Protein AF-A0A936BVZ1-F1 (afdb_monomer)

Nearest PDB structures (foldseek):
  5x6i-assembly1_A  TM=3.833E-01  e=2.941E-01  Bacillus subtilis
  5g3y-assembly1_A  TM=5.184E-01  e=1.003E+00  synthetic construct
  2ori-assembly1_B  TM=3.874E-01  e=3.839E-01  Bacillus subtilis
  4qbh-assembly2_B  TM=3.927E-01  e=4.506E-01  Geobacillus stearothermophilus
  3tlx-assembly1_A  TM=5.127E-01  e=1.310E+00  Plasmodium falciparum

Secondary structure (DSSP, 8-state):
-EE-TTSSHHHHHHHHHHHHT-EEEEHHHHHHS-GGGTTT-EEEEE-TGGG--STTHHHHHHHHHHHHHHH--SEEEE-EETTT--THHHHHHHHHHHHHTT----PBP-PPPHHHHHHHHHHTT-S-HHHHHHHHHHTT-GGGSSSHHHHHHHHHHHHTT---SSHHHHHHHHHHHHTS---HHHHTTTGGGS-HHHHHHHHHHHHHHHHHTT-S--BSSSS---TTS-BTTTSPPPP-

Foldseek 3Di:
DEEAPLQCLLVVLVVVCVVQVADEEELVRLLPDDLVVHAQGAYRYEELPLVCLDPPNLVSLLSVLVSCVVRVYPHYDYYYYNVSPPPVVSCVSNVVVQVVPPHDDDDYRWFDDPVRLLVLLVVLPNPPSVVVCVLCVVLVNNVQSRRSVSSSLQSVLVVVVDHDSDPVRSVVSSLQVVLDDPDPVVCVPPSVPDHSVRVVLVVVQLVVLCVPQSACHADCDCQDPDSNHGHPVVSDRPDD

Mean predicted aligned error: 8.81 Å

pLDDT: mean 84.7, std 12.15, range [38.88, 98.06]

Structure (mmCIF, N/CA/C/O backbone):
data_AF-A0A936BVZ1-F1
#
_entry.id   AF-A0A936BVZ1-F1
#
loop_
_atom_site.group_PDB
_atom_site.id
_atom_site.type_symbol
_atom_site.label_atom_id
_atom_site.label_alt_id
_atom_site.label_comp_id
_atom_site.label_asym_id
_atom_site.label_entity_id
_atom_site.label_seq_id
_atom_site.pdbx_PDB_ins_code
_atom_site.Cartn_x
_atom_site.Cartn_y
_atom_site.Cartn_z
_atom_site.occupancy
_atom_site.B_iso_or_equiv
_atom_site.auth_seq_id
_atom_site.auth_comp_id
_atom_site.auth_asym_id
_atom_site.auth_atom_id
_atom_site.pdbx_PDB_model_num
ATOM 1 N N . MET A 1 1 ? 10.279 -4.903 -4.585 1.00 92.38 1 MET A N 1
ATOM 2 C CA . MET A 1 1 ? 9.798 -4.729 -3.201 1.00 92.38 1 MET A CA 1
ATOM 3 C C . MET A 1 1 ? 8.586 -5.615 -3.022 1.00 92.38 1 MET A C 1
ATOM 5 O O . MET A 1 1 ? 7.653 -5.527 -3.805 1.00 92.38 1 MET A O 1
ATOM 9 N N . ILE A 1 2 ? 8.636 -6.508 -2.051 1.00 92.81 2 ILE A N 1
ATOM 10 C CA . ILE A 1 2 ? 7.668 -7.578 -1.844 1.00 92.81 2 ILE A CA 1
ATOM 11 C C . ILE A 1 2 ? 7.085 -7.401 -0.448 1.00 92.81 2 ILE A C 1
ATOM 13 O O . ILE A 1 2 ? 7.816 -7.067 0.477 1.00 92.81 2 ILE A O 1
ATOM 17 N N . GLY A 1 3 ? 5.784 -7.604 -0.280 1.00 91.56 3 GLY A N 1
ATOM 18 C CA . GLY A 1 3 ? 5.149 -7.468 1.028 1.00 91.56 3 GLY A CA 1
ATOM 19 C C . GLY A 1 3 ? 3.664 -7.786 0.991 1.00 91.56 3 GLY A C 1
ATOM 20 O O . GLY A 1 3 ? 3.046 -7.787 -0.080 1.00 91.56 3 GLY A O 1
ATOM 21 N N . ASN A 1 4 ? 3.087 -8.033 2.161 1.00 89.19 4 ASN A N 1
ATOM 22 C CA . ASN A 1 4 ? 1.663 -8.326 2.313 1.00 89.19 4 ASN A CA 1
ATOM 23 C C . ASN A 1 4 ? 0.777 -7.148 1.859 1.00 89.19 4 ASN A C 1
ATOM 25 O O . ASN A 1 4 ? 1.252 -6.011 1.744 1.00 89.19 4 ASN A O 1
ATOM 29 N N . PRO A 1 5 ? -0.509 -7.378 1.548 1.00 87.38 5 PRO A N 1
ATOM 30 C CA . PRO A 1 5 ? -1.473 -6.289 1.395 1.00 87.38 5 PRO A CA 1
ATOM 31 C C . PRO A 1 5 ? -1.418 -5.335 2.601 1.00 87.38 5 PRO A C 1
ATOM 33 O O . PRO A 1 5 ? -1.186 -5.774 3.726 1.00 87.38 5 PRO A O 1
ATOM 36 N N . GLY A 1 6 ? -1.528 -4.028 2.363 1.00 89.38 6 GLY A N 1
ATOM 37 C CA . GLY A 1 6 ? -1.451 -3.019 3.429 1.00 89.38 6 GLY A CA 1
ATOM 38 C C . GLY A 1 6 ? -0.057 -2.735 4.002 1.00 89.38 6 GLY A C 1
ATOM 39 O O . GLY A 1 6 ? 0.099 -1.787 4.762 1.00 89.38 6 GLY A O 1
ATOM 40 N N . SER A 1 7 ? 0.992 -3.459 3.587 1.00 93.81 7 SER A N 1
ATOM 41 C CA . SER A 1 7 ? 2.351 -3.322 4.147 1.00 93.81 7 SER A CA 1
ATOM 42 C C . SER A 1 7 ? 3.088 -2.010 3.807 1.00 93.81 7 SER A C 1
ATOM 44 O O . SER A 1 7 ? 4.291 -1.923 4.021 1.00 93.81 7 SER A O 1
ATOM 46 N N . GLY A 1 8 ? 2.440 -1.028 3.172 1.00 93.94 8 GLY A N 1
ATOM 47 C CA . GLY A 1 8 ? 3.067 0.258 2.823 1.00 93.94 8 GLY A CA 1
ATOM 48 C C . GLY A 1 8 ? 3.944 0.282 1.558 1.00 93.94 8 GLY A C 1
ATOM 49 O O . GLY A 1 8 ? 4.667 1.252 1.349 1.00 93.94 8 GLY A O 1
ATOM 50 N N . LYS A 1 9 ? 3.882 -0.733 0.678 1.00 95.06 9 LYS A N 1
ATOM 51 C CA . LYS A 1 9 ? 4.658 -0.770 -0.590 1.00 95.06 9 LYS A CA 1
ATOM 52 C C . LYS A 1 9 ? 4.474 0.491 -1.439 1.00 95.06 9 LYS A C 1
ATOM 54 O O . LYS A 1 9 ? 5.462 1.116 -1.818 1.00 95.06 9 LYS A O 1
ATOM 59 N N . SER A 1 10 ? 3.222 0.855 -1.718 1.00 94.38 10 SER A N 1
ATOM 60 C CA . SER A 1 10 ? 2.876 2.012 -2.548 1.00 94.38 10 SER A CA 1
ATOM 61 C C . SER A 1 10 ? 3.384 3.311 -1.921 1.00 94.38 10 SER A C 1
ATOM 63 O O . SER A 1 10 ? 4.054 4.082 -2.598 1.00 94.38 10 SER A O 1
ATOM 65 N N . TYR A 1 11 ? 3.187 3.482 -0.606 1.00 94.62 11 TYR A N 1
ATOM 66 C CA . TYR A 1 11 ? 3.687 4.630 0.159 1.00 94.62 11 TYR A CA 1
ATOM 67 C C . TYR A 1 11 ? 5.216 4.772 0.063 1.00 94.62 11 TYR A C 1
ATOM 69 O O . TYR A 1 11 ? 5.734 5.846 -0.239 1.00 94.62 11 TYR A O 1
ATOM 77 N N . LEU A 1 12 ? 5.960 3.675 0.245 1.00 95.94 12 LEU A N 1
ATOM 78 C CA . LEU A 1 12 ? 7.423 3.687 0.147 1.00 95.94 12 LEU A CA 1
ATOM 79 C C . LEU A 1 12 ? 7.919 3.958 -1.277 1.00 95.94 12 LEU A C 1
ATOM 81 O O . LEU A 1 12 ? 8.926 4.651 -1.456 1.00 95.94 12 LEU A O 1
ATOM 85 N N . LEU A 1 13 ? 7.244 3.420 -2.296 1.00 96.69 13 LEU A N 1
ATOM 86 C CA . LEU A 1 13 ? 7.578 3.691 -3.694 1.00 96.69 13 LEU A CA 1
ATOM 87 C C . LEU A 1 13 ? 7.312 5.150 -4.071 1.00 96.69 13 LEU A C 1
ATOM 89 O O . LEU A 1 13 ? 8.166 5.766 -4.704 1.00 96.69 13 LEU A O 1
ATOM 93 N N . GLU A 1 14 ? 6.174 5.705 -3.667 1.00 96.56 14 GLU A N 1
ATOM 94 C CA . GLU A 1 14 ? 5.809 7.099 -3.922 1.00 96.56 14 GLU A CA 1
ATOM 95 C C . GLU A 1 14 ? 6.753 8.075 -3.206 1.00 96.56 14 GLU A C 1
ATOM 97 O O . GLU A 1 14 ? 7.283 9.002 -3.830 1.00 96.56 14 GLU A O 1
ATOM 102 N N . GLY A 1 15 ? 7.057 7.825 -1.929 1.00 96.19 15 GLY A N 1
ATOM 103 C CA . GLY A 1 15 ? 8.043 8.604 -1.178 1.00 96.19 15 GLY A CA 1
ATOM 104 C C . GLY A 1 15 ? 9.434 8.539 -1.815 1.00 96.19 15 GLY A C 1
ATOM 105 O O . GLY A 1 15 ? 10.091 9.566 -1.994 1.00 96.19 15 GLY A O 1
ATOM 106 N N . SER A 1 16 ? 9.856 7.350 -2.261 1.00 95.44 16 SER A N 1
ATOM 107 C CA . SER A 1 16 ? 11.132 7.176 -2.968 1.00 95.44 16 SER A CA 1
ATOM 108 C C . SER A 1 16 ? 11.163 7.906 -4.31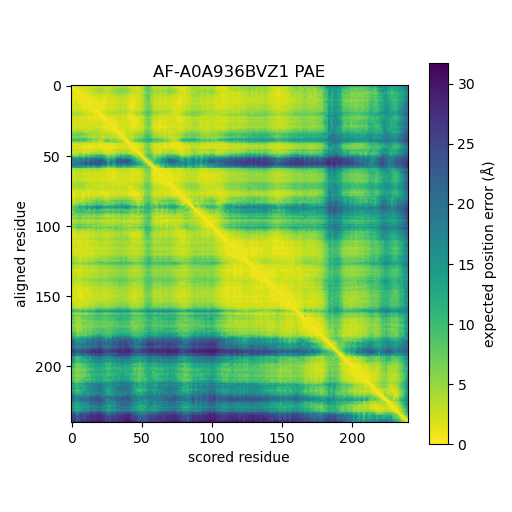3 1.00 95.44 16 SER A C 1
ATOM 110 O O . SER A 1 16 ? 12.188 8.488 -4.675 1.00 95.44 16 SER A O 1
ATOM 112 N N . ALA A 1 17 ? 10.058 7.889 -5.063 1.00 95.81 17 ALA A N 1
ATOM 113 C CA . ALA A 1 17 ? 9.936 8.626 -6.315 1.00 95.81 17 ALA A CA 1
ATOM 114 C C . ALA A 1 17 ? 10.062 10.129 -6.071 1.00 95.81 17 ALA A C 1
ATOM 116 O O . ALA A 1 17 ? 10.845 10.793 -6.743 1.00 95.81 17 ALA A O 1
ATOM 117 N N . THR A 1 18 ? 9.369 10.642 -5.056 1.00 95.50 18 THR A N 1
ATOM 118 C CA . THR A 1 18 ? 9.422 12.056 -4.675 1.00 95.50 18 THR A CA 1
ATOM 119 C C . THR A 1 18 ? 10.841 12.474 -4.288 1.00 95.50 18 THR A C 1
ATOM 121 O O . THR A 1 18 ? 11.362 13.451 -4.821 1.00 95.50 18 THR A O 1
ATOM 124 N N . GLN A 1 19 ? 11.511 11.696 -3.432 1.00 94.50 19 GLN A N 1
ATOM 125 C CA . GLN A 1 19 ? 12.865 12.002 -2.958 1.00 94.50 19 GLN A CA 1
ATOM 126 C C . GLN A 1 19 ? 13.924 11.956 -4.072 1.00 94.50 19 GLN A C 1
ATOM 128 O O . GLN A 1 19 ? 14.895 12.706 -4.033 1.00 94.50 19 GLN A O 1
ATOM 133 N N . SER A 1 20 ? 13.748 11.080 -5.063 1.00 92.44 20 SER A N 1
ATOM 134 C CA . SER A 1 20 ? 14.686 10.915 -6.183 1.00 92.44 20 SER A CA 1
ATOM 135 C C . SER A 1 20 ? 14.350 11.763 -7.415 1.00 92.44 20 SER A C 1
ATOM 137 O O . SER A 1 20 ? 15.085 11.712 -8.400 1.00 92.44 20 SER A O 1
ATOM 139 N N . GLY A 1 21 ? 13.240 12.513 -7.401 1.00 92.50 21 GLY A N 1
ATOM 140 C CA . GLY A 1 21 ? 12.713 13.185 -8.597 1.00 92.50 21 GLY A CA 1
ATOM 141 C C . GLY A 1 21 ? 12.252 12.211 -9.695 1.00 92.50 21 GLY A C 1
ATOM 142 O O . GLY A 1 21 ? 12.222 12.561 -10.875 1.00 92.50 21 GLY A O 1
ATOM 143 N N . GLY A 1 22 ? 11.940 10.969 -9.319 1.00 94.38 22 GLY A N 1
ATOM 144 C CA . GLY A 1 22 ? 11.473 9.911 -10.205 1.00 94.38 22 GLY A CA 1
ATOM 145 C C . GLY A 1 22 ? 9.973 9.956 -10.503 1.00 94.38 22 GLY A C 1
ATOM 146 O O . GLY A 1 22 ? 9.248 10.888 -10.159 1.00 94.38 22 GLY A O 1
ATOM 147 N N . ARG A 1 23 ? 9.485 8.909 -11.171 1.00 96.12 23 ARG A N 1
ATOM 148 C CA . ARG A 1 23 ? 8.080 8.733 -11.554 1.00 96.12 23 ARG A CA 1
ATOM 149 C C . ARG A 1 23 ? 7.472 7.538 -10.833 1.00 96.12 23 ARG A C 1
ATOM 151 O O . ARG A 1 23 ? 7.899 6.405 -11.050 1.00 96.12 23 ARG A O 1
ATOM 158 N N . PHE A 1 24 ? 6.433 7.799 -10.045 1.00 96.62 24 PHE A N 1
ATOM 159 C CA . PHE A 1 24 ? 5.562 6.774 -9.479 1.00 96.62 24 PHE A CA 1
ATOM 160 C C . PHE A 1 24 ? 4.416 6.443 -10.447 1.00 96.62 24 PHE A C 1
ATOM 162 O O . PHE A 1 24 ? 3.720 7.343 -10.930 1.00 96.62 24 PHE A O 1
ATOM 169 N N . LEU A 1 25 ? 4.248 5.164 -10.787 1.00 95.31 25 LEU A N 1
ATOM 170 C CA . LEU A 1 25 ? 3.284 4.682 -11.779 1.00 95.31 25 LEU A CA 1
ATOM 171 C C . LEU A 1 25 ? 2.724 3.323 -11.354 1.00 95.31 25 LEU A C 1
ATOM 173 O O . LEU A 1 25 ? 3.484 2.467 -10.929 1.00 95.31 25 LEU A O 1
ATOM 177 N N . SER A 1 26 ? 1.438 3.057 -11.580 1.00 93.31 26 SER A N 1
ATOM 178 C CA . SER A 1 26 ? 0.956 1.668 -11.586 1.00 93.31 26 SER A CA 1
ATOM 179 C C . SER A 1 26 ? 1.483 0.920 -12.815 1.00 93.31 26 SER A C 1
ATOM 181 O O . SER A 1 26 ? 1.782 1.549 -13.839 1.00 93.31 26 SER A O 1
ATOM 183 N N . VAL A 1 27 ? 1.531 -0.416 -12.778 1.00 91.56 27 VAL A N 1
ATOM 184 C CA . VAL A 1 27 ? 1.895 -1.237 -13.953 1.00 91.56 27 VAL A CA 1
ATOM 185 C C . VAL A 1 27 ? 1.049 -0.882 -15.176 1.00 91.56 27 VAL A C 1
ATOM 187 O O . VAL A 1 27 ? 1.586 -0.665 -16.263 1.00 91.56 27 VAL A O 1
ATOM 190 N N . ARG A 1 28 ? -0.271 -0.734 -15.007 1.00 88.00 28 ARG A N 1
ATOM 191 C CA . ARG A 1 28 ? -1.180 -0.347 -16.098 1.00 88.00 28 ARG A CA 1
ATOM 192 C C . ARG A 1 28 ? -0.784 0.994 -16.719 1.00 88.00 28 ARG A C 1
ATOM 194 O O . ARG A 1 28 ? -0.704 1.112 -17.941 1.00 88.00 28 ARG A O 1
ATOM 201 N N . LYS A 1 29 ? -0.514 2.008 -15.890 1.00 90.19 29 LYS A N 1
ATOM 202 C CA . LYS A 1 29 ? -0.111 3.340 -16.365 1.00 90.19 29 LYS A CA 1
ATOM 203 C C . LYS A 1 29 ? 1.258 3.294 -17.039 1.00 90.19 29 LYS A C 1
ATOM 205 O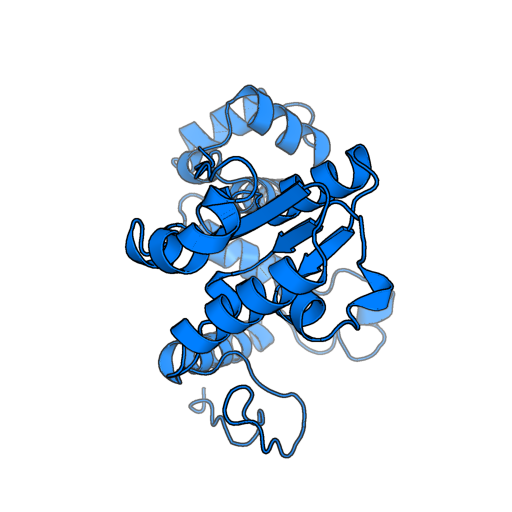 O . LYS A 1 29 ? 1.428 3.890 -18.101 1.00 90.19 29 LYS A O 1
ATOM 210 N N . PHE A 1 30 ? 2.204 2.549 -16.467 1.00 94.50 30 PHE A N 1
ATOM 211 C CA . PHE A 1 30 ? 3.516 2.325 -17.062 1.00 94.50 30 PHE A CA 1
ATOM 212 C C . PHE A 1 30 ? 3.398 1.725 -18.462 1.00 94.50 30 PHE A C 1
ATOM 214 O O . PHE A 1 30 ? 4.019 2.247 -19.380 1.00 94.50 30 PHE A O 1
ATOM 221 N N . LEU A 1 31 ? 2.567 0.699 -18.663 1.00 91.38 31 LEU A N 1
ATOM 222 C CA . LEU A 1 31 ? 2.376 0.062 -19.969 1.00 91.38 31 LEU A CA 1
ATOM 223 C C . LEU A 1 31 ? 1.688 0.976 -20.993 1.00 91.38 31 LEU A C 1
ATOM 225 O O . LEU A 1 31 ? 2.087 0.969 -22.157 1.00 91.38 31 LEU A O 1
ATOM 229 N N . ASN A 1 32 ? 0.751 1.821 -20.564 1.00 90.12 32 ASN A N 1
ATOM 230 C CA . ASN A 1 32 ? -0.032 2.674 -21.465 1.00 90.12 32 ASN A CA 1
ATOM 231 C C . ASN A 1 32 ? 0.644 4.003 -21.845 1.00 90.12 32 ASN A C 1
ATOM 233 O O . ASN A 1 32 ? 0.334 4.564 -22.893 1.00 90.12 32 ASN A O 1
ATOM 237 N N . LEU A 1 33 ? 1.557 4.534 -21.025 1.00 92.31 33 LEU A N 1
ATOM 238 C CA . LEU A 1 33 ? 2.211 5.815 -21.320 1.00 92.31 33 LEU A CA 1
ATOM 239 C C . LEU A 1 33 ? 3.222 5.706 -22.475 1.00 92.31 33 LEU A C 1
ATOM 241 O O . LEU A 1 33 ? 4.008 4.764 -22.494 1.00 92.31 33 LEU A O 1
ATOM 245 N N . PRO A 1 34 ? 3.304 6.668 -23.406 1.00 91.31 34 PRO A N 1
ATOM 246 C CA . PRO A 1 34 ? 4.332 6.658 -24.446 1.00 91.31 34 PRO A CA 1
ATOM 247 C C . PRO A 1 34 ? 5.747 6.648 -23.857 1.00 91.31 34 PRO A C 1
ATOM 249 O O . PRO A 1 34 ? 6.018 7.335 -22.871 1.00 91.31 34 PRO A O 1
ATOM 252 N N . THR A 1 35 ? 6.680 5.929 -24.486 1.00 90.44 35 THR A N 1
ATOM 253 C CA . THR A 1 35 ? 8.064 5.840 -23.988 1.00 90.44 35 THR A CA 1
ATOM 254 C C . THR A 1 35 ? 8.749 7.201 -23.912 1.00 90.44 35 THR A C 1
ATOM 256 O O . THR A 1 35 ? 9.469 7.480 -22.957 1.00 90.44 35 THR A O 1
ATOM 259 N N . ALA A 1 36 ? 8.456 8.097 -24.857 1.00 87.69 36 ALA A N 1
ATOM 260 C CA . ALA A 1 36 ? 8.951 9.472 -24.859 1.00 87.69 36 ALA A CA 1
ATOM 261 C C . ALA A 1 36 ? 8.659 10.237 -23.551 1.00 87.69 36 ALA A C 1
ATOM 263 O O . ALA A 1 36 ? 9.458 11.083 -23.165 1.00 87.69 36 ALA A O 1
ATOM 264 N N . ALA A 1 37 ? 7.570 9.914 -22.844 1.00 86.75 37 ALA A N 1
ATOM 265 C CA . ALA A 1 37 ? 7.193 10.570 -21.591 1.00 86.75 37 ALA A CA 1
ATOM 266 C C . ALA A 1 37 ? 7.984 10.077 -20.361 1.00 86.75 37 ALA A C 1
ATOM 268 O O . ALA A 1 37 ? 7.900 10.693 -19.300 1.00 86.75 37 ALA A O 1
ATOM 269 N N . LEU A 1 38 ? 8.715 8.962 -20.482 1.00 88.44 38 LEU A N 1
ATOM 270 C CA . LEU A 1 38 ? 9.346 8.258 -19.358 1.00 88.44 38 LEU A CA 1
ATOM 271 C C . LEU A 1 38 ? 10.867 8.083 -19.509 1.00 88.44 38 LEU A C 1
ATOM 273 O O . LEU A 1 38 ? 11.511 7.531 -18.613 1.00 88.44 38 LEU A O 1
ATOM 277 N N . LYS A 1 39 ? 11.456 8.529 -20.625 1.00 81.56 39 LYS A N 1
ATOM 278 C CA . LYS A 1 39 ? 12.889 8.350 -20.913 1.00 81.56 39 LYS A CA 1
ATOM 279 C C . LYS A 1 39 ? 13.778 8.940 -19.818 1.00 81.56 39 LYS A C 1
ATOM 281 O O . LYS A 1 39 ? 13.530 10.048 -19.353 1.00 81.56 39 LYS A O 1
ATOM 286 N N . ASN A 1 40 ? 14.845 8.214 -19.474 1.00 78.50 40 ASN A N 1
ATOM 287 C CA . ASN A 1 40 ? 15.902 8.637 -18.545 1.00 78.50 40 ASN A CA 1
ATOM 288 C C . ASN A 1 40 ? 15.411 9.080 -17.152 1.00 78.50 40 ASN A C 1
ATOM 290 O O . ASN A 1 40 ? 16.092 9.844 -16.471 1.00 78.50 40 ASN A O 1
ATOM 294 N N . THR A 1 41 ? 14.242 8.606 -16.713 1.00 89.12 41 THR A N 1
ATOM 295 C CA . THR A 1 41 ? 13.722 8.871 -15.364 1.00 89.12 41 THR A CA 1
ATOM 296 C C . THR A 1 41 ? 13.890 7.650 -14.465 1.00 89.12 41 THR A C 1
ATOM 298 O O . THR A 1 41 ? 13.901 6.515 -14.945 1.00 89.12 41 THR A O 1
ATOM 301 N N . ALA A 1 42 ? 14.021 7.874 -13.157 1.00 94.81 42 ALA A N 1
ATOM 302 C CA . ALA A 1 42 ? 13.899 6.806 -12.172 1.00 94.81 42 ALA A CA 1
ATOM 303 C C . ALA A 1 42 ? 12.429 6.367 -12.098 1.00 94.81 42 ALA A C 1
ATOM 305 O O . ALA A 1 42 ? 11.541 7.208 -11.956 1.00 94.81 42 ALA A O 1
ATOM 306 N N . LEU A 1 43 ? 12.160 5.069 -12.213 1.00 96.81 43 LEU A N 1
ATOM 307 C CA . LEU A 1 43 ? 10.812 4.511 -12.288 1.00 96.81 43 LEU A CA 1
ATOM 308 C C . LEU A 1 43 ? 10.475 3.703 -11.036 1.00 96.81 43 LEU A C 1
ATOM 310 O O . LEU A 1 43 ? 11.197 2.784 -10.653 1.00 96.81 43 LEU A O 1
ATOM 314 N N . PHE A 1 44 ? 9.329 4.009 -10.441 1.00 97.44 44 PHE A N 1
ATOM 315 C CA . PHE A 1 44 ? 8.778 3.326 -9.277 1.00 97.44 44 PHE A CA 1
ATOM 316 C C . PHE A 1 44 ? 7.412 2.777 -9.683 1.00 97.44 44 PHE A C 1
ATOM 318 O O . PHE A 1 44 ? 6.446 3.525 -9.817 1.00 97.44 44 PHE A O 1
ATOM 325 N N . ILE A 1 45 ? 7.371 1.480 -9.976 1.00 95.88 45 ILE A N 1
ATOM 326 C CA . ILE A 1 45 ? 6.242 0.803 -10.609 1.00 95.88 45 ILE A CA 1
ATOM 327 C C . ILE A 1 45 ? 5.493 -0.020 -9.558 1.00 95.88 45 ILE A C 1
ATOM 329 O O . ILE A 1 45 ? 6.071 -0.917 -8.945 1.00 95.88 45 ILE A O 1
ATOM 333 N N . ASP A 1 46 ? 4.213 0.270 -9.364 1.00 93.88 46 ASP A N 1
ATOM 334 C CA . ASP A 1 46 ? 3.374 -0.339 -8.334 1.00 93.88 46 ASP A CA 1
ATOM 335 C C . ASP A 1 46 ? 2.387 -1.369 -8.903 1.00 93.88 46 ASP A C 1
ATOM 337 O O . ASP A 1 46 ? 1.823 -1.162 -9.984 1.00 93.88 46 ASP A O 1
ATOM 341 N N . GLY A 1 47 ? 2.171 -2.459 -8.164 1.00 88.19 47 GLY A N 1
ATOM 342 C CA . GLY A 1 47 ? 1.107 -3.432 -8.423 1.00 88.19 47 GLY A CA 1
ATOM 343 C C . GLY A 1 47 ? 1.419 -4.439 -9.530 1.00 88.19 47 GLY A C 1
ATOM 344 O O . GLY A 1 47 ? 0.622 -4.607 -10.454 1.00 88.19 47 GLY A O 1
ATOM 345 N N . LEU A 1 48 ? 2.567 -5.129 -9.469 1.00 88.38 48 LEU A N 1
ATOM 346 C CA . LEU A 1 48 ? 2.846 -6.232 -10.402 1.00 88.38 48 LEU A CA 1
ATOM 347 C C . LEU A 1 48 ? 1.794 -7.344 -10.314 1.00 88.38 48 LEU A C 1
ATOM 349 O O . LEU A 1 48 ? 1.357 -7.848 -11.348 1.00 88.38 48 LEU A O 1
ATOM 353 N N . ASP A 1 49 ? 1.356 -7.678 -9.104 1.00 82.44 49 ASP A N 1
ATOM 354 C CA . ASP A 1 49 ? 0.315 -8.671 -8.820 1.00 82.44 49 ASP A CA 1
ATOM 355 C C . ASP A 1 49 ? -1.052 -8.318 -9.427 1.00 82.44 49 ASP A C 1
ATOM 357 O O . ASP A 1 49 ? -1.734 -9.189 -9.958 1.00 82.44 49 ASP A O 1
ATOM 361 N N . GLU A 1 50 ? -1.425 -7.039 -9.453 1.00 74.31 50 GLU A N 1
ATOM 362 C CA . GLU A 1 50 ? -2.740 -6.585 -9.937 1.00 74.31 50 GLU A CA 1
ATOM 363 C C . GLU A 1 50 ? -2.920 -6.746 -11.452 1.00 74.31 50 GLU A C 1
ATOM 365 O O . GLU A 1 50 ? -4.030 -6.715 -11.976 1.00 74.31 50 GLU A O 1
ATOM 370 N N . SER A 1 51 ? -1.813 -6.917 -12.170 1.00 69.88 51 SER A N 1
ATOM 371 C CA . SER A 1 51 ? -1.785 -7.059 -13.625 1.00 69.88 51 SER A CA 1
ATOM 372 C C . SER A 1 51 ? -1.787 -8.520 -14.108 1.00 69.88 51 SER A C 1
ATOM 374 O O . SER A 1 51 ? -1.639 -8.769 -15.309 1.00 69.88 51 SER A O 1
ATOM 376 N N . ARG A 1 52 ? -1.959 -9.473 -13.174 1.00 65.38 52 ARG A N 1
ATOM 377 C CA . ARG A 1 52 ? -1.926 -10.936 -13.382 1.00 65.38 52 ARG A CA 1
ATOM 378 C C . ARG A 1 52 ? -3.304 -11.616 -13.364 1.00 65.38 52 ARG A C 1
ATOM 380 O O . ARG A 1 52 ? -3.392 -12.833 -13.303 1.00 65.38 52 ARG A O 1
ATOM 387 N N . SER A 1 53 ? -4.403 -10.869 -13.439 1.00 51.97 53 SER A N 1
ATOM 388 C CA . SER A 1 53 ? -5.768 -11.424 -13.379 1.00 51.97 53 SER A CA 1
ATOM 389 C C . SER A 1 53 ? -6.262 -12.067 -14.694 1.00 51.97 53 SER A C 1
ATOM 391 O O . SER A 1 53 ? -7.436 -11.963 -15.041 1.00 51.97 53 SER A O 1
ATOM 393 N N . GLY A 1 54 ? -5.397 -12.738 -15.468 1.00 51.12 54 GLY A N 1
ATOM 394 C CA . GLY A 1 54 ? -5.809 -13.395 -16.716 1.00 51.12 54 GLY A CA 1
ATOM 395 C C . GLY A 1 54 ? -4.859 -14.490 -17.205 1.00 51.12 54 GLY A C 1
ATOM 396 O O . GLY A 1 54 ? -3.699 -14.534 -16.827 1.00 51.12 54 GLY A O 1
ATOM 397 N N . ARG A 1 55 ? -5.329 -15.356 -18.119 1.00 44.28 55 ARG A N 1
ATOM 398 C CA . ARG A 1 55 ? -4.615 -16.527 -18.701 1.00 44.28 55 ARG A CA 1
ATOM 399 C C . ARG A 1 55 ? -3.275 -16.234 -19.426 1.00 44.28 55 ARG A C 1
ATOM 401 O O . ARG A 1 55 ? -2.758 -17.105 -20.120 1.00 44.28 55 ARG A O 1
ATOM 408 N N . SER A 1 56 ? -2.708 -15.033 -19.305 1.00 53.31 56 SER A N 1
ATOM 409 C CA . SER A 1 56 ? -1.521 -14.562 -20.029 1.00 53.31 56 SER A CA 1
ATOM 410 C C . SER A 1 56 ? -0.467 -13.900 -19.126 1.00 53.31 56 SER A C 1
ATOM 412 O O . SER A 1 56 ? 0.150 -12.920 -19.548 1.00 53.31 56 SER A O 1
ATOM 414 N N . ASP A 1 57 ? -0.259 -14.402 -17.906 1.00 58.44 57 ASP A N 1
ATOM 415 C CA . ASP A 1 57 ? 0.676 -13.864 -16.894 1.00 58.44 57 ASP A CA 1
ATOM 416 C C . ASP A 1 57 ? 2.060 -13.475 -17.445 1.00 58.44 57 ASP A C 1
ATOM 418 O O . ASP A 1 57 ? 2.529 -12.356 -17.222 1.00 58.44 57 ASP A O 1
ATOM 422 N N . ASN A 1 58 ? 2.695 -14.357 -18.230 1.00 62.88 58 ASN A N 1
ATOM 423 C CA . ASN A 1 58 ? 4.016 -14.082 -18.814 1.00 62.88 58 ASN A CA 1
ATOM 424 C C . ASN A 1 58 ? 3.989 -12.885 -19.776 1.00 62.88 58 ASN A C 1
ATOM 426 O O . ASN A 1 58 ? 4.937 -12.106 -19.823 1.00 62.88 58 ASN A O 1
ATOM 430 N N . SER A 1 59 ? 2.870 -12.659 -20.475 1.00 74.69 59 SER A N 1
ATOM 431 C CA . SER A 1 59 ? 2.768 -11.566 -21.447 1.00 74.69 59 SER A CA 1
ATOM 432 C C . SER A 1 59 ? 2.876 -10.182 -20.805 1.00 74.69 59 SER A C 1
ATOM 434 O O . SER A 1 59 ? 3.296 -9.236 -21.470 1.00 74.69 59 SER A O 1
ATOM 436 N N . THR A 1 60 ? 2.493 -10.033 -19.534 1.00 83.06 60 THR A N 1
ATOM 437 C CA . THR A 1 60 ? 2.565 -8.741 -18.846 1.00 83.06 60 THR A CA 1
ATOM 438 C C . THR A 1 60 ? 3.997 -8.423 -18.440 1.00 83.06 60 THR A C 1
ATOM 440 O O . THR A 1 60 ? 4.465 -7.316 -18.709 1.00 83.06 60 THR A O 1
ATOM 443 N N . ILE A 1 61 ? 4.716 -9.392 -17.865 1.00 85.94 61 ILE A N 1
ATOM 444 C CA . ILE A 1 61 ? 6.133 -9.222 -17.520 1.00 85.94 61 ILE A CA 1
ATOM 445 C C . ILE A 1 61 ? 6.953 -8.961 -18.787 1.00 85.94 61 ILE A C 1
ATOM 447 O O . ILE A 1 61 ? 7.712 -7.995 -18.820 1.00 85.94 61 ILE A O 1
ATOM 451 N N . ASP A 1 62 ? 6.712 -9.714 -19.865 1.00 86.56 62 ASP A N 1
ATOM 452 C CA . ASP A 1 62 ? 7.382 -9.508 -21.154 1.00 86.56 62 ASP A CA 1
ATOM 453 C C . ASP A 1 62 ? 7.175 -8.086 -21.695 1.00 86.56 62 ASP A C 1
ATOM 455 O O . ASP A 1 62 ? 8.115 -7.446 -22.174 1.00 86.56 62 ASP A O 1
ATOM 459 N N . LYS A 1 63 ? 5.949 -7.549 -21.601 1.00 91.00 63 LYS A N 1
ATOM 460 C CA . LYS A 1 63 ? 5.649 -6.162 -22.000 1.00 91.00 63 LYS A CA 1
ATOM 461 C C . LYS A 1 63 ? 6.393 -5.151 -21.132 1.00 91.00 63 LYS A C 1
ATOM 463 O O . LYS A 1 63 ? 6.887 -4.155 -21.663 1.00 91.00 63 LYS A O 1
ATOM 468 N N . ILE A 1 64 ? 6.482 -5.393 -19.822 1.00 92.56 64 ILE A N 1
ATOM 469 C CA . ILE A 1 64 ? 7.236 -4.528 -18.909 1.00 92.56 64 ILE A CA 1
ATOM 470 C C . ILE A 1 64 ? 8.714 -4.535 -19.303 1.00 92.56 64 ILE A C 1
A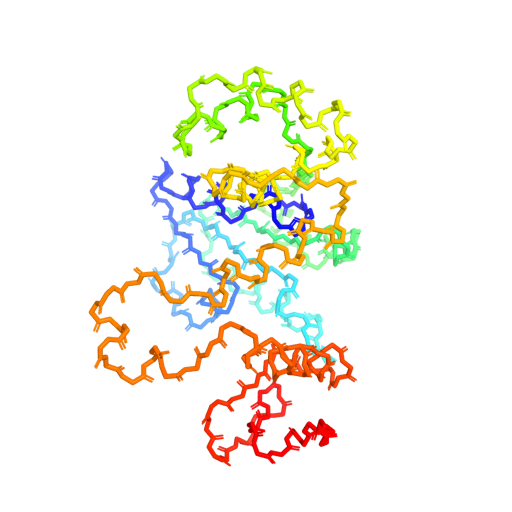TOM 472 O O . ILE A 1 64 ? 9.286 -3.470 -19.525 1.00 92.56 64 ILE A O 1
ATOM 476 N N . VAL A 1 65 ? 9.311 -5.718 -19.454 1.00 92.12 65 VAL A N 1
ATOM 477 C CA . VAL A 1 65 ? 10.729 -5.905 -19.789 1.00 92.12 65 VAL A CA 1
ATOM 478 C C . VAL A 1 65 ? 11.083 -5.243 -21.119 1.00 92.12 65 VAL A C 1
ATOM 480 O O . VAL A 1 65 ? 12.023 -4.451 -21.170 1.00 92.12 65 VAL A O 1
ATOM 483 N N . ARG A 1 66 ? 10.299 -5.476 -22.181 1.00 92.75 66 ARG A N 1
ATOM 484 C CA . ARG A 1 66 ? 10.507 -4.821 -23.489 1.00 92.75 66 ARG A CA 1
ATOM 485 C C . ARG A 1 66 ? 10.526 -3.303 -23.360 1.00 92.75 66 ARG A C 1
ATOM 487 O O . ARG A 1 66 ? 11.427 -2.642 -23.870 1.00 92.75 66 ARG A O 1
ATOM 494 N N . LYS A 1 67 ? 9.571 -2.750 -22.614 1.00 94.19 67 LYS A N 1
ATOM 495 C CA . LYS A 1 67 ? 9.484 -1.307 -22.408 1.00 94.19 67 LYS A CA 1
ATOM 496 C C . LYS A 1 67 ? 10.647 -0.756 -21.585 1.00 94.19 67 LYS A C 1
ATOM 498 O O . LYS A 1 67 ? 11.109 0.350 -21.853 1.00 94.19 67 LYS A O 1
ATOM 503 N N . LEU A 1 68 ? 11.147 -1.509 -20.606 1.00 94.50 68 LEU A N 1
ATOM 504 C CA . LEU A 1 68 ? 12.341 -1.127 -19.852 1.00 94.50 68 LEU A CA 1
ATOM 505 C C . LEU A 1 68 ? 13.583 -1.068 -20.757 1.00 94.50 68 LEU A C 1
ATOM 507 O O . LEU A 1 68 ? 14.325 -0.088 -20.677 1.00 94.50 68 LEU A O 1
ATOM 511 N N . PHE A 1 69 ? 13.767 -2.031 -21.669 1.00 92.94 69 PHE A N 1
ATOM 512 C CA . PHE A 1 69 ? 14.848 -1.995 -22.668 1.00 92.94 69 PHE A CA 1
ATOM 513 C C . PHE A 1 69 ? 14.767 -0.774 -23.598 1.00 92.94 69 PHE A C 1
ATOM 515 O O . PHE A 1 69 ? 15.795 -0.187 -23.940 1.00 92.94 69 PHE A O 1
ATOM 522 N N . GLU A 1 70 ? 13.557 -0.367 -23.989 1.00 92.56 70 GLU A N 1
ATOM 523 C CA . GLU A 1 70 ? 13.336 0.836 -24.803 1.00 92.56 70 GLU A CA 1
ATOM 524 C C . GLU A 1 70 ? 13.617 2.135 -24.031 1.00 92.56 70 GLU A C 1
ATOM 526 O O . GLU A 1 70 ? 14.146 3.098 -24.593 1.00 92.56 70 GLU A O 1
ATOM 531 N N . LEU A 1 71 ? 13.241 2.180 -22.750 1.00 92.88 71 LEU A N 1
ATOM 532 C CA . LEU A 1 71 ? 13.320 3.378 -21.913 1.00 92.88 71 LEU A CA 1
ATOM 533 C C . LEU A 1 71 ? 14.702 3.637 -21.328 1.00 92.88 71 LEU A C 1
ATOM 535 O O . LEU A 1 71 ? 15.059 4.805 -21.162 1.00 92.88 71 LEU A O 1
ATOM 539 N N . LYS A 1 72 ? 15.428 2.568 -20.983 1.00 90.00 72 LYS A N 1
ATOM 540 C CA . LYS A 1 72 ? 16.703 2.608 -20.251 1.00 90.00 72 LYS A CA 1
ATOM 541 C C . LYS A 1 72 ? 16.636 3.554 -19.038 1.00 90.00 72 LYS A C 1
ATOM 543 O O . LYS A 1 72 ? 17.378 4.537 -18.984 1.00 90.00 72 LYS A O 1
ATOM 548 N N . PRO A 1 73 ? 15.704 3.322 -18.092 1.00 92.31 73 PRO A N 1
ATOM 549 C CA . PRO A 1 73 ? 15.562 4.174 -16.917 1.00 92.31 73 PRO A CA 1
ATOM 550 C C . PRO A 1 73 ? 16.846 4.182 -16.081 1.00 92.31 73 PRO A C 1
ATOM 552 O O . PRO A 1 73 ? 17.554 3.179 -16.003 1.00 92.31 73 PRO A O 1
ATOM 555 N N . SER A 1 74 ? 17.120 5.301 -15.411 1.00 90.19 74 SER A N 1
ATOM 556 C CA . SER A 1 74 ? 18.293 5.436 -14.534 1.00 90.19 74 SER A CA 1
ATOM 557 C C . SER A 1 74 ? 18.198 4.562 -13.280 1.00 90.19 74 SER A C 1
ATOM 559 O O . SER A 1 74 ? 19.212 4.152 -12.724 1.00 90.19 74 SER A O 1
ATOM 561 N N . GLN A 1 75 ? 16.975 4.261 -12.843 1.00 92.06 75 GLN A N 1
ATOM 562 C CA . GLN A 1 75 ? 16.670 3.348 -11.750 1.00 92.06 75 GLN A CA 1
ATOM 563 C C . GLN A 1 75 ? 15.287 2.741 -11.978 1.00 92.06 75 GLN A C 1
ATOM 565 O O . GLN A 1 75 ? 14.397 3.407 -12.504 1.00 92.06 75 GLN A O 1
ATOM 570 N N . VAL A 1 76 ? 15.079 1.500 -11.542 1.00 94.62 76 VAL A N 1
ATOM 571 C CA . VAL A 1 76 ? 13.750 0.888 -11.510 1.00 94.62 76 VAL A CA 1
ATOM 572 C C . VAL A 1 76 ? 13.508 0.194 -10.172 1.00 94.62 76 VAL A C 1
ATOM 574 O O . VAL A 1 76 ? 14.370 -0.519 -9.660 1.00 94.62 76 VAL A O 1
ATOM 577 N N . ARG A 1 77 ? 12.327 0.403 -9.589 1.00 95.31 77 ARG A N 1
ATOM 578 C CA . ARG A 1 77 ? 11.804 -0.364 -8.453 1.00 95.31 77 ARG A CA 1
ATOM 579 C C . ARG A 1 77 ? 10.398 -0.825 -8.792 1.00 95.31 77 ARG A C 1
ATOM 581 O O . ARG A 1 77 ? 9.597 -0.026 -9.257 1.00 95.31 77 ARG A O 1
ATOM 588 N N . ILE A 1 78 ? 10.108 -2.097 -8.548 1.00 94.19 78 ILE A N 1
ATOM 589 C CA . ILE A 1 78 ? 8.799 -2.700 -8.825 1.00 94.19 78 ILE A CA 1
ATOM 590 C C . ILE A 1 78 ? 8.242 -3.276 -7.521 1.00 94.19 78 ILE A C 1
ATOM 592 O O . ILE A 1 78 ? 8.997 -3.920 -6.780 1.00 94.19 78 ILE A O 1
ATOM 596 N N . SER A 1 79 ? 6.966 -3.041 -7.212 1.00 93.75 79 SER A N 1
ATOM 597 C CA . SER A 1 79 ? 6.279 -3.683 -6.086 1.00 93.75 79 SER A CA 1
ATOM 598 C C . SER A 1 79 ? 5.495 -4.926 -6.519 1.00 93.75 79 SER A C 1
ATOM 600 O O . SER A 1 79 ? 5.014 -5.016 -7.647 1.00 93.75 79 SER A O 1
ATOM 602 N N . CYS A 1 80 ? 5.374 -5.893 -5.611 1.00 90.00 80 CYS A N 1
ATOM 603 C CA . CYS A 1 80 ? 4.536 -7.078 -5.778 1.00 90.00 80 CYS A CA 1
ATOM 604 C C . CYS A 1 80 ? 4.016 -7.547 -4.412 1.00 90.00 80 CYS A C 1
ATOM 606 O O . CYS A 1 80 ? 4.664 -7.333 -3.378 1.00 90.00 80 CYS A O 1
ATOM 608 N N . ARG A 1 81 ? 2.864 -8.215 -4.385 1.00 86.25 81 ARG A N 1
ATOM 609 C CA . ARG A 1 81 ? 2.426 -9.004 -3.225 1.00 86.25 81 ARG A CA 1
ATOM 610 C C . ARG A 1 81 ? 3.341 -10.202 -2.984 1.00 86.25 81 ARG A C 1
ATOM 612 O O . ARG A 1 81 ? 3.872 -10.791 -3.921 1.00 86.25 81 ARG A O 1
ATOM 619 N N . ALA A 1 82 ? 3.507 -10.561 -1.710 1.00 84.25 82 ALA A N 1
ATOM 620 C CA . ALA A 1 82 ? 4.344 -11.688 -1.300 1.00 84.25 82 ALA A CA 1
ATOM 621 C C . ALA A 1 82 ? 3.841 -13.036 -1.828 1.00 84.25 82 ALA A C 1
ATOM 623 O O . ALA A 1 82 ? 4.644 -13.826 -2.309 1.00 84.25 82 ALA A O 1
ATOM 624 N N . HIS A 1 83 ? 2.527 -13.268 -1.792 1.00 79.38 83 HIS A N 1
ATOM 625 C CA . HIS A 1 83 ? 1.933 -14.516 -2.275 1.00 79.38 83 HIS A CA 1
ATOM 626 C C . HIS A 1 83 ? 2.026 -14.672 -3.798 1.00 79.38 83 HIS A C 1
ATOM 628 O O . HIS A 1 83 ? 2.215 -15.773 -4.303 1.00 79.38 83 HIS A O 1
ATOM 634 N N . ASP A 1 84 ? 1.948 -13.557 -4.524 1.00 76.94 84 ASP A N 1
ATOM 635 C CA . ASP A 1 84 ? 2.009 -13.557 -5.984 1.00 76.94 84 ASP A CA 1
ATOM 636 C C . ASP A 1 84 ? 3.446 -13.623 -6.512 1.00 76.94 84 ASP A C 1
ATOM 638 O O . ASP A 1 84 ? 3.654 -13.912 -7.687 1.00 76.94 84 ASP A O 1
ATOM 642 N N . TRP A 1 85 ? 4.452 -13.388 -5.667 1.00 80.00 85 TRP A N 1
ATOM 643 C CA . TRP A 1 85 ? 5.854 -13.454 -6.060 1.00 80.00 85 TRP A CA 1
ATOM 644 C C . TRP A 1 85 ? 6.300 -14.904 -6.298 1.00 80.00 85 TRP A C 1
ATOM 646 O O . TRP A 1 85 ? 6.564 -15.656 -5.360 1.00 80.00 85 TRP A O 1
ATOM 656 N N . ARG A 1 86 ? 6.476 -15.293 -7.568 1.00 72.94 86 ARG A N 1
ATOM 657 C CA . ARG A 1 86 ? 6.880 -16.656 -7.976 1.00 72.94 86 ARG A CA 1
ATOM 658 C C . ARG A 1 86 ? 8.395 -16.894 -7.892 1.00 72.94 86 ARG A C 1
ATOM 660 O O . ARG A 1 86 ? 8.942 -17.734 -8.615 1.00 72.94 86 ARG A O 1
ATOM 667 N N . GLY A 1 87 ? 9.090 -16.150 -7.027 1.00 75.38 87 GLY A N 1
ATOM 668 C CA . GLY A 1 87 ? 10.512 -16.335 -6.735 1.00 75.38 87 GLY A CA 1
ATOM 669 C C . GLY A 1 87 ? 11.388 -16.326 -7.988 1.00 75.38 87 GLY A C 1
ATOM 670 O O . GLY A 1 87 ? 11.419 -15.353 -8.741 1.00 75.38 87 GLY A O 1
ATOM 671 N N . GLY A 1 88 ? 12.089 -17.439 -8.213 1.00 67.56 88 GLY A N 1
ATOM 672 C CA . GLY A 1 88 ? 13.005 -17.615 -9.340 1.00 67.56 88 GLY A CA 1
ATOM 673 C C . GLY A 1 88 ? 12.355 -17.495 -10.722 1.00 67.56 88 GLY A C 1
ATOM 674 O O . GLY A 1 88 ? 13.041 -17.101 -11.654 1.00 67.56 88 GLY A O 1
ATOM 675 N N . THR A 1 89 ? 11.054 -17.764 -10.867 1.00 72.19 89 THR A N 1
ATOM 676 C CA . THR A 1 89 ? 10.359 -17.680 -12.170 1.00 72.19 89 THR A CA 1
ATOM 677 C C . THR A 1 89 ? 10.132 -16.231 -12.597 1.00 72.19 89 THR A C 1
ATOM 679 O O . THR A 1 89 ? 10.396 -15.853 -13.740 1.00 72.19 89 THR A O 1
ATOM 682 N N . ASP A 1 90 ? 9.682 -15.401 -11.653 1.00 70.25 90 ASP A N 1
ATOM 683 C CA . ASP A 1 90 ? 9.500 -13.971 -11.890 1.00 70.25 90 ASP A CA 1
ATOM 684 C C . ASP A 1 90 ? 10.856 -13.305 -12.125 1.00 70.25 90 ASP A C 1
ATOM 686 O O . ASP A 1 90 ? 11.015 -12.558 -13.088 1.00 70.25 90 ASP A O 1
ATOM 690 N N . LEU A 1 91 ? 11.864 -13.646 -11.313 1.00 73.56 91 LEU A N 1
ATOM 691 C CA . LEU A 1 91 ? 13.234 -13.180 -11.528 1.00 73.56 91 LEU A CA 1
ATOM 692 C C . LEU A 1 91 ? 13.777 -13.615 -12.891 1.00 73.56 91 LEU A C 1
ATOM 694 O O . LEU A 1 91 ? 14.315 -12.774 -13.600 1.00 73.56 91 LEU A O 1
ATOM 698 N N . ALA A 1 92 ? 13.567 -14.870 -13.304 1.00 77.94 92 ALA A N 1
ATOM 699 C CA . ALA A 1 92 ? 14.015 -15.376 -14.602 1.00 77.94 92 ALA A CA 1
ATOM 700 C C . ALA A 1 92 ? 13.498 -14.535 -15.773 1.00 77.94 92 ALA A C 1
ATOM 702 O O . ALA A 1 92 ? 14.258 -14.234 -16.687 1.00 77.94 92 ALA A O 1
ATOM 703 N N . SER A 1 93 ? 12.247 -14.084 -15.704 1.00 81.94 93 SER A N 1
ATOM 704 C CA . SER A 1 93 ? 11.644 -13.253 -16.752 1.00 81.94 93 SER A CA 1
ATOM 705 C C . SER A 1 93 ? 12.256 -11.846 -16.823 1.00 81.94 93 SER A C 1
ATOM 707 O O . SER A 1 93 ? 12.268 -11.225 -17.881 1.00 81.94 93 SER A O 1
ATOM 709 N N . PHE A 1 94 ? 12.800 -11.339 -15.713 1.00 86.56 94 PHE A N 1
ATOM 710 C CA . PHE A 1 94 ? 13.511 -10.060 -15.669 1.00 86.56 94 PHE A CA 1
ATOM 711 C C . PHE A 1 94 ? 15.043 -10.190 -15.774 1.00 86.56 94 PHE A C 1
ATOM 713 O O . PHE A 1 94 ? 15.728 -9.168 -15.889 1.00 86.56 94 PHE A O 1
ATOM 720 N N . ASN A 1 95 ? 15.593 -11.409 -15.718 1.00 83.81 95 ASN A N 1
ATOM 721 C CA . ASN A 1 95 ? 17.032 -11.645 -15.582 1.00 83.81 95 ASN A CA 1
ATOM 722 C C . ASN A 1 95 ? 17.830 -11.009 -16.717 1.00 83.81 95 ASN A C 1
ATOM 724 O O . ASN A 1 95 ? 18.811 -10.329 -16.437 1.00 83.81 95 ASN A O 1
ATOM 728 N N . ASP A 1 96 ? 17.397 -11.165 -17.969 1.00 86.56 96 ASP A N 1
ATOM 729 C CA . ASP A 1 96 ? 18.128 -10.628 -19.124 1.00 86.56 96 ASP A CA 1
ATOM 730 C C . ASP A 1 96 ? 18.279 -9.106 -19.063 1.00 86.56 96 ASP A C 1
ATOM 732 O O . ASP A 1 96 ? 19.320 -8.565 -19.439 1.00 86.56 96 ASP A O 1
ATOM 736 N N . TYR A 1 97 ? 17.252 -8.414 -18.563 1.00 90.75 97 TYR A N 1
ATOM 737 C CA . TYR A 1 97 ? 17.298 -6.973 -18.349 1.00 90.75 97 TYR A CA 1
ATOM 738 C C . TYR A 1 97 ? 18.228 -6.638 -17.183 1.00 90.75 97 TYR A C 1
ATOM 740 O O . TYR A 1 97 ? 19.204 -5.909 -17.345 1.00 90.75 97 TYR A O 1
ATOM 748 N N . PHE A 1 98 ? 17.976 -7.195 -15.999 1.00 89.25 98 PHE A N 1
ATOM 749 C CA . PHE A 1 98 ? 18.743 -6.819 -14.815 1.00 89.25 98 PHE A CA 1
ATOM 750 C C . PHE A 1 98 ? 20.218 -7.224 -14.895 1.00 89.25 98 PHE A C 1
ATOM 752 O O . PHE A 1 98 ? 21.067 -6.458 -14.447 1.00 89.25 98 PHE A O 1
ATOM 759 N N . ALA A 1 99 ? 20.559 -8.349 -15.528 1.00 87.38 99 ALA A N 1
ATOM 760 C CA . ALA A 1 99 ? 21.945 -8.767 -15.740 1.00 87.38 99 ALA A CA 1
ATOM 761 C C . ALA A 1 99 ? 22.759 -7.735 -16.543 1.00 87.38 99 ALA A C 1
ATOM 763 O O . ALA A 1 99 ? 23.940 -7.540 -16.270 1.00 87.38 99 ALA A O 1
ATOM 764 N N . GLN A 1 100 ? 22.123 -7.021 -17.478 1.00 88.12 100 GLN A N 1
ATOM 765 C CA . GLN A 1 100 ? 22.754 -5.953 -18.266 1.00 88.12 100 GLN A CA 1
ATOM 766 C C . GLN A 1 100 ? 22.750 -4.587 -17.557 1.00 88.12 100 GLN A C 1
ATOM 768 O O . GLN A 1 100 ? 23.409 -3.652 -18.011 1.00 88.12 100 GLN A O 1
ATOM 773 N N . HIS A 1 101 ? 22.019 -4.460 -16.445 1.00 87.31 101 HIS A N 1
ATOM 774 C CA . HIS A 1 101 ? 21.707 -3.183 -15.798 1.00 87.31 101 HIS A CA 1
ATOM 775 C C . HIS A 1 101 ? 21.997 -3.165 -14.283 1.00 87.31 101 HIS A C 1
ATOM 777 O O . HIS A 1 101 ? 21.379 -2.403 -13.543 1.00 87.31 101 HIS A O 1
ATOM 783 N N . GLY A 1 102 ? 22.967 -3.963 -13.819 1.00 83.62 102 GLY A N 1
ATOM 784 C CA . GLY A 1 102 ? 23.484 -3.903 -12.441 1.00 83.62 102 GLY A CA 1
ATOM 785 C C . GLY A 1 102 ? 22.877 -4.908 -11.454 1.00 83.62 102 GLY A C 1
ATOM 786 O O . GLY A 1 102 ? 23.143 -4.822 -10.258 1.00 83.62 102 GLY A O 1
ATOM 787 N N . GLY A 1 103 ? 22.107 -5.877 -11.944 1.00 86.94 103 GLY A N 1
ATOM 788 C CA . GLY A 1 103 ? 21.506 -6.948 -11.155 1.00 86.94 103 GLY A CA 1
ATOM 789 C C . GLY A 1 103 ? 20.138 -6.598 -10.568 1.00 86.94 103 GLY A C 1
ATOM 790 O O . GLY A 1 103 ? 19.575 -5.528 -10.800 1.00 86.94 103 GLY A O 1
ATOM 791 N N . VAL A 1 104 ? 19.577 -7.553 -9.825 1.00 87.25 104 VAL A N 1
ATOM 792 C CA . VAL A 1 104 ? 18.265 -7.444 -9.181 1.00 87.25 104 VAL A CA 1
ATOM 793 C C . VAL A 1 104 ? 18.367 -7.822 -7.712 1.00 87.25 104 VAL A C 1
ATOM 795 O O . VAL A 1 104 ? 18.967 -8.835 -7.363 1.00 87.25 104 VAL A O 1
ATOM 798 N N . THR A 1 105 ? 17.722 -7.028 -6.858 1.00 88.94 105 THR A N 1
ATOM 799 C CA . THR A 1 105 ? 17.608 -7.307 -5.424 1.00 88.94 105 THR A CA 1
ATOM 800 C C . THR A 1 105 ? 16.138 -7.376 -5.038 1.00 88.94 105 THR A C 1
ATOM 802 O O . THR A 1 105 ? 15.406 -6.384 -5.111 1.00 88.94 105 THR A O 1
ATOM 805 N N . ALA A 1 106 ? 15.695 -8.556 -4.608 1.00 88.69 106 ALA A N 1
ATOM 806 C CA . ALA A 1 106 ? 14.376 -8.736 -4.020 1.00 88.69 106 ALA A CA 1
ATOM 807 C C . ALA A 1 106 ? 14.407 -8.287 -2.551 1.00 88.69 106 ALA A C 1
ATOM 809 O O . ALA A 1 106 ? 15.096 -8.876 -1.725 1.00 88.69 106 ALA A O 1
ATOM 810 N N . LEU A 1 107 ? 13.661 -7.227 -2.234 1.00 91.69 107 LEU A N 1
ATOM 811 C CA . LEU A 1 107 ? 13.505 -6.709 -0.873 1.00 91.69 107 LEU A CA 1
ATOM 812 C C . LEU A 1 107 ? 12.140 -7.112 -0.327 1.00 91.69 107 LEU A C 1
ATOM 814 O O . LEU A 1 107 ? 11.135 -6.803 -0.973 1.00 91.69 107 LEU A O 1
ATOM 818 N N . MET A 1 108 ? 12.110 -7.752 0.840 1.00 92.25 108 MET A N 1
ATOM 819 C CA . MET A 1 108 ? 10.888 -8.080 1.573 1.00 92.25 108 MET A CA 1
ATOM 820 C C . MET A 1 108 ? 10.642 -7.031 2.659 1.00 92.25 108 MET A C 1
ATOM 822 O O . MET A 1 108 ? 11.541 -6.733 3.440 1.00 92.25 108 MET A O 1
ATOM 826 N N . LEU A 1 109 ? 9.442 -6.458 2.683 1.00 94.00 109 LEU A N 1
ATOM 827 C CA . LEU A 1 109 ? 9.008 -5.574 3.757 1.00 94.00 109 LEU A CA 1
ATO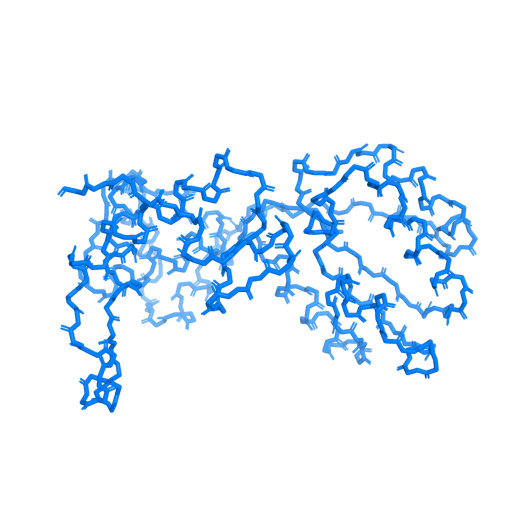M 828 C C . LEU A 1 109 ? 8.627 -6.409 4.974 1.00 94.00 109 LEU A C 1
ATOM 830 O O . LEU A 1 109 ? 7.798 -7.314 4.861 1.00 94.00 109 LEU A O 1
ATOM 834 N N . GLY A 1 110 ? 9.247 -6.085 6.105 1.00 93.56 110 GLY A N 1
ATOM 835 C CA . GLY A 1 110 ? 8.887 -6.632 7.405 1.00 93.56 110 GLY A CA 1
ATOM 836 C C . GLY A 1 110 ? 7.659 -5.950 8.000 1.00 93.56 110 GLY A C 1
ATOM 837 O O . GLY A 1 110 ? 7.077 -5.037 7.410 1.00 93.56 110 GLY A O 1
ATOM 838 N N . GLU A 1 111 ? 7.282 -6.421 9.181 1.00 95.75 111 GLU A N 1
ATOM 839 C CA . GLU A 1 111 ? 6.316 -5.741 10.038 1.00 95.75 111 GLU A CA 1
ATOM 840 C C . GLU A 1 111 ? 6.886 -4.416 10.551 1.00 95.75 111 GLU A C 1
ATOM 842 O O . GLU A 1 111 ? 8.104 -4.234 10.631 1.00 95.75 111 GLU A O 1
ATOM 847 N N . LEU A 1 112 ? 5.988 -3.501 10.907 1.00 97.38 112 LEU A N 1
ATOM 848 C CA . LEU A 1 112 ? 6.340 -2.245 11.547 1.00 97.38 112 LEU A CA 1
ATOM 849 C C . LEU A 1 112 ? 7.070 -2.499 12.861 1.00 97.38 112 LEU A C 1
ATOM 851 O O . LEU A 1 112 ? 6.572 -3.198 13.746 1.00 97.38 112 LEU A O 1
ATOM 855 N N . THR A 1 113 ? 8.211 -1.844 13.013 1.00 96.94 113 THR A N 1
ATOM 856 C CA . THR A 1 113 ? 8.895 -1.732 14.299 1.00 96.94 113 THR A CA 1
ATOM 857 C C . THR A 1 113 ? 8.069 -0.893 15.270 1.00 96.94 113 THR A C 1
ATOM 859 O O . THR A 1 113 ? 7.294 -0.031 14.859 1.00 96.94 113 THR A O 1
ATOM 862 N N . GLU A 1 114 ? 8.277 -1.074 16.574 1.00 96.50 114 GLU A N 1
ATOM 863 C CA . GLU A 1 114 ? 7.590 -0.284 17.607 1.00 96.50 114 GLU A CA 1
ATOM 864 C C . GLU A 1 114 ? 7.757 1.232 17.389 1.00 96.50 114 GLU A C 1
ATOM 866 O O . GLU A 1 114 ? 6.804 1.997 17.508 1.00 96.50 114 GLU A O 1
ATOM 871 N N . THR A 1 115 ? 8.944 1.683 16.968 1.00 97.50 115 THR A N 1
ATOM 872 C CA . THR A 1 115 ? 9.186 3.101 16.656 1.00 97.50 115 THR A CA 1
ATOM 873 C C . THR A 1 115 ? 8.299 3.605 15.514 1.00 97.50 115 THR A C 1
ATOM 875 O O . THR A 1 115 ? 7.755 4.708 15.592 1.00 97.50 115 THR A O 1
ATOM 878 N N . GLU A 1 116 ? 8.120 2.806 14.462 1.00 97.25 116 GLU A N 1
ATOM 879 C CA . GLU A 1 116 ? 7.254 3.163 13.335 1.00 97.25 116 GLU A CA 1
ATOM 880 C C . GLU A 1 116 ? 5.771 3.096 13.721 1.00 97.25 116 GLU A C 1
ATOM 882 O O . GLU A 1 116 ? 4.998 3.964 13.314 1.00 97.25 116 GLU A O 1
ATOM 887 N N . GLN A 1 117 ? 5.379 2.132 14.562 1.00 98.06 117 GLN A N 1
ATOM 888 C CA . GLN A 1 117 ? 4.026 2.048 15.119 1.00 98.06 117 GLN A CA 1
ATOM 889 C C . GLN A 1 117 ? 3.680 3.321 15.898 1.00 98.06 117 GLN A C 1
ATOM 891 O O . GLN A 1 117 ? 2.669 3.965 15.615 1.00 98.06 117 GLN A O 1
ATOM 896 N N . LEU A 1 118 ? 4.552 3.737 16.822 1.00 98.00 118 LEU A N 1
ATOM 897 C CA . LEU A 1 118 ? 4.383 4.969 17.595 1.00 98.00 118 LEU A CA 1
ATOM 898 C C . LEU A 1 118 ? 4.276 6.199 16.685 1.00 98.00 118 LEU A C 1
ATOM 900 O O . LEU A 1 118 ? 3.439 7.072 16.921 1.00 98.00 118 LEU A O 1
ATOM 904 N N . ALA A 1 119 ? 5.095 6.276 15.631 1.00 96.75 119 ALA A N 1
ATOM 905 C CA . ALA A 1 119 ? 5.042 7.372 14.668 1.00 96.75 119 ALA A CA 1
ATOM 906 C C . ALA A 1 119 ? 3.698 7.420 13.922 1.00 96.75 119 ALA A C 1
ATOM 908 O O . ALA A 1 119 ? 3.094 8.491 13.816 1.00 96.75 119 ALA A O 1
ATOM 909 N N . ILE A 1 120 ? 3.192 6.270 13.465 1.00 96.25 120 ILE A N 1
ATOM 910 C CA . ILE A 1 120 ? 1.894 6.173 12.788 1.00 96.25 120 ILE A CA 1
ATOM 911 C C . ILE A 1 120 ? 0.765 6.572 13.742 1.00 96.25 120 ILE A C 1
ATOM 913 O O . ILE A 1 120 ? -0.045 7.428 13.386 1.00 96.25 120 ILE A O 1
ATOM 917 N N . ILE A 1 121 ? 0.738 6.036 14.964 1.00 97.44 121 ILE A N 1
ATOM 918 C CA . ILE A 1 121 ? -0.295 6.342 15.966 1.00 97.44 121 ILE A CA 1
ATOM 919 C C . ILE A 1 121 ? -0.338 7.850 16.267 1.00 97.44 121 ILE A C 1
ATOM 921 O O . ILE A 1 121 ? -1.404 8.469 16.211 1.00 97.44 121 ILE A O 1
ATOM 925 N N . ARG A 1 122 ? 0.828 8.472 16.490 1.00 96.62 122 ARG A N 1
ATOM 926 C CA . ARG A 1 122 ? 0.937 9.921 16.733 1.00 96.62 122 ARG A CA 1
ATOM 927 C C . ARG A 1 122 ? 0.498 10.749 15.537 1.00 96.62 122 ARG A C 1
ATOM 929 O O . ARG A 1 122 ? -0.237 11.717 15.710 1.00 96.62 122 ARG A O 1
ATOM 936 N N . SER A 1 123 ? 0.906 10.362 14.327 1.00 94.75 123 SER A N 1
ATOM 937 C CA . SER A 1 123 ? 0.522 11.070 13.098 1.00 94.75 123 SER A CA 1
ATOM 938 C C . SER A 1 123 ? -0.987 11.047 12.840 1.00 94.75 123 SER A C 1
ATOM 940 O O . SER A 1 123 ? -1.514 11.959 12.212 1.00 94.75 123 SER A O 1
ATOM 942 N N . ASN A 1 124 ? -1.687 10.048 13.384 1.00 92.06 124 ASN A N 1
ATOM 943 C CA . ASN A 1 124 ? -3.139 9.936 13.318 1.00 92.06 124 ASN A CA 1
ATOM 944 C C . ASN A 1 124 ? -3.851 10.643 14.488 1.00 92.06 124 ASN A C 1
ATOM 946 O O . ASN A 1 124 ? -5.068 10.565 14.583 1.00 92.06 124 ASN A O 1
ATOM 950 N N . GLY A 1 125 ? -3.139 11.364 15.362 1.00 91.50 125 GLY A N 1
ATOM 951 C CA . GLY A 1 125 ? -3.739 12.222 16.391 1.00 91.50 125 GLY A CA 1
ATOM 952 C C . GLY A 1 125 ? -3.871 11.601 17.784 1.00 91.50 125 GLY A C 1
ATOM 953 O O . GLY A 1 125 ? -4.519 12.190 18.647 1.00 91.50 125 GLY A O 1
ATOM 954 N N . ILE A 1 126 ? -3.257 10.442 18.041 1.00 93.38 126 ILE A N 1
ATOM 955 C CA . ILE A 1 126 ? -3.184 9.853 19.386 1.00 93.38 126 ILE A CA 1
ATOM 956 C C . ILE A 1 126 ? -1.831 10.209 20.013 1.00 93.38 126 ILE A C 1
ATOM 958 O O . ILE A 1 126 ? -0.802 9.635 19.661 1.00 93.38 126 ILE A O 1
ATOM 962 N N . ALA A 1 127 ? -1.831 11.164 20.950 1.00 90.44 127 ALA A N 1
ATOM 963 C CA . ALA A 1 127 ? -0.612 11.608 21.637 1.00 90.44 127 ALA A CA 1
ATOM 964 C C . ALA A 1 127 ? 0.012 10.494 22.500 1.00 90.44 127 ALA A C 1
ATOM 966 O O . ALA A 1 127 ? 1.217 10.252 22.426 1.00 90.44 127 ALA A O 1
ATOM 967 N N . GLU A 1 128 ? -0.827 9.773 23.249 1.00 93.94 128 GLU A N 1
ATOM 968 C CA . GLU A 1 128 ? -0.443 8.689 24.166 1.00 93.94 128 GLU A CA 1
ATOM 969 C C . GLU A 1 128 ? -0.268 7.348 23.427 1.00 93.94 128 GLU A C 1
ATOM 971 O O . GLU A 1 128 ? -0.958 6.361 23.700 1.00 93.94 128 GLU A O 1
ATOM 976 N N . ALA A 1 129 ? 0.624 7.319 22.436 1.00 96.50 129 ALA A N 1
ATOM 977 C CA . ALA A 1 129 ? 0.809 6.170 21.549 1.00 96.50 129 ALA A CA 1
ATOM 978 C C . ALA A 1 129 ? 1.292 4.902 22.276 1.00 96.50 129 ALA A C 1
ATOM 980 O O . ALA A 1 129 ? 0.858 3.798 21.956 1.00 96.50 129 ALA A O 1
ATOM 981 N N . GLU A 1 130 ? 2.125 5.049 23.302 1.00 97.50 130 GLU A N 1
ATOM 982 C CA . GLU A 1 130 ? 2.579 3.947 24.151 1.00 97.50 130 GLU A CA 1
ATOM 983 C C . GLU A 1 130 ? 1.404 3.282 24.883 1.00 97.50 130 GLU A C 1
ATOM 985 O O . GLU A 1 130 ? 1.279 2.057 24.908 1.00 97.50 130 GLU A O 1
ATOM 990 N N . SER A 1 131 ? 0.495 4.093 25.434 1.00 96.06 131 SER A N 1
ATOM 991 C CA . SER A 1 131 ? -0.722 3.601 26.090 1.00 96.06 131 SER A CA 1
ATOM 992 C C . SER A 1 131 ? -1.628 2.870 25.097 1.00 96.06 131 SER A C 1
ATOM 994 O O . SER A 1 131 ? -2.212 1.838 25.426 1.00 96.06 131 SER A O 1
ATOM 996 N N . PHE A 1 132 ? -1.708 3.353 23.855 1.00 96.94 132 PHE A N 1
ATOM 997 C CA . PHE A 1 132 ? -2.462 2.690 22.793 1.00 96.94 132 PHE A CA 1
ATOM 998 C C . PHE A 1 132 ? -1.935 1.280 22.499 1.00 96.94 132 PHE A C 1
ATOM 1000 O O . PHE A 1 132 ? -2.727 0.338 22.448 1.00 96.94 132 PHE A O 1
ATOM 1007 N N . ILE A 1 133 ? -0.615 1.116 22.360 1.00 96.88 133 ILE A N 1
ATOM 1008 C CA . ILE A 1 133 ? 0.013 -0.197 22.140 1.00 96.88 133 ILE A CA 1
ATOM 1009 C C . ILE A 1 133 ? -0.300 -1.138 23.312 1.00 96.88 133 ILE A C 1
ATOM 1011 O O . ILE A 1 133 ? -0.808 -2.238 23.095 1.00 96.88 133 ILE A O 1
ATOM 1015 N N . GLN A 1 134 ? -0.131 -0.677 24.555 1.00 96.06 134 GLN A N 1
ATOM 1016 C CA . GLN A 1 134 ? -0.454 -1.474 25.749 1.00 96.06 134 GLN A CA 1
ATOM 1017 C C . GLN A 1 134 ? -1.933 -1.892 25.800 1.00 96.06 134 GLN A C 1
ATOM 1019 O O . GLN A 1 134 ? -2.268 -3.003 26.218 1.00 96.06 134 GLN A O 1
ATOM 1024 N N . GLN A 1 135 ? -2.850 -1.014 25.382 1.00 94.75 135 GLN A N 1
ATOM 1025 C CA . GLN A 1 135 ? -4.274 -1.348 25.293 1.00 94.75 135 GLN A CA 1
ATOM 1026 C C . GLN A 1 135 ? -4.545 -2.391 24.208 1.00 94.75 135 GLN A C 1
ATOM 1028 O O . GLN A 1 135 ? -5.347 -3.298 24.444 1.00 94.75 135 GLN A O 1
ATOM 1033 N N . ALA A 1 136 ? -3.878 -2.298 23.057 1.00 94.25 136 ALA A N 1
ATOM 1034 C CA . ALA A 1 136 ? -4.000 -3.284 21.990 1.00 94.25 136 ALA A CA 1
ATOM 1035 C C . ALA A 1 136 ? -3.523 -4.673 22.451 1.00 94.25 136 ALA A C 1
ATOM 1037 O O . ALA A 1 136 ? -4.227 -5.664 22.249 1.00 94.25 136 ALA A O 1
ATOM 1038 N N . GLU A 1 137 ? -2.394 -4.745 23.157 1.00 93.56 137 GLU A N 1
ATOM 1039 C CA . GLU A 1 137 ? -1.886 -5.980 23.767 1.00 93.56 137 GLU A CA 1
ATOM 1040 C C . GLU A 1 137 ? -2.859 -6.554 24.797 1.00 93.56 137 GLU A C 1
ATOM 1042 O O . GLU A 1 137 ? -3.278 -7.708 24.691 1.00 93.56 137 GLU A O 1
ATOM 1047 N N . LYS A 1 138 ? -3.302 -5.730 25.755 1.00 92.44 138 LYS A N 1
ATOM 1048 C CA . LYS A 1 138 ? -4.230 -6.144 26.818 1.00 92.44 138 LYS A CA 1
ATOM 1049 C C . LYS A 1 138 ? -5.553 -6.687 26.274 1.00 92.44 138 LYS A C 1
ATOM 1051 O O . LYS A 1 138 ? -6.194 -7.516 26.918 1.00 92.44 138 LYS A O 1
ATOM 1056 N N . ARG A 1 139 ? -5.984 -6.196 25.114 1.00 89.75 139 ARG A N 1
ATOM 1057 C CA . ARG A 1 139 ? -7.248 -6.572 24.466 1.00 89.75 139 ARG A CA 1
ATOM 1058 C C . ARG A 1 139 ? -7.091 -7.690 23.438 1.00 89.75 139 ARG A C 1
ATOM 1060 O O . ARG A 1 139 ? -8.084 -8.061 22.820 1.00 89.75 139 ARG A O 1
ATOM 1067 N N . GLY A 1 140 ? -5.882 -8.233 23.275 1.00 88.75 140 GLY A N 1
ATOM 1068 C CA . GLY A 1 140 ? -5.610 -9.337 22.356 1.00 88.75 140 GLY A CA 1
ATOM 1069 C C . GLY A 1 140 ? -5.675 -8.939 20.882 1.00 88.75 140 GLY A C 1
ATOM 1070 O O . GLY A 1 140 ? -5.965 -9.778 20.039 1.00 88.75 140 GLY A O 1
ATOM 1071 N N . VAL A 1 141 ? -5.430 -7.664 20.568 1.00 91.62 141 VAL A N 1
ATOM 1072 C CA . VAL A 1 141 ? -5.485 -7.103 19.207 1.00 91.62 141 VAL A CA 1
ATOM 1073 C C . VAL A 1 141 ? -4.127 -6.547 18.753 1.00 91.62 141 VAL A C 1
ATOM 1075 O O . VAL A 1 141 ? -4.048 -5.762 17.813 1.00 91.62 141 VAL A O 1
ATOM 1078 N N . ALA A 1 142 ? -3.035 -6.969 19.397 1.00 92.62 142 ALA A N 1
ATOM 1079 C CA . ALA A 1 142 ? -1.673 -6.570 19.031 1.00 92.62 142 ALA A CA 1
ATOM 1080 C C . ALA A 1 142 ? -1.255 -7.024 17.618 1.00 92.62 142 ALA A C 1
ATOM 1082 O O . ALA A 1 142 ? -0.384 -6.405 17.014 1.00 92.62 142 ALA A O 1
ATOM 1083 N N . GLU A 1 143 ? -1.903 -8.051 17.053 1.00 91.56 143 GLU A N 1
ATOM 1084 C CA . GLU A 1 143 ? -1.632 -8.528 15.685 1.00 91.56 143 GLU A CA 1
ATOM 1085 C C . GLU A 1 143 ? -1.826 -7.439 14.608 1.00 91.56 143 GLU A C 1
ATOM 1087 O O . GLU A 1 143 ? -1.216 -7.514 13.545 1.00 91.56 143 GLU A O 1
ATOM 1092 N N . PHE A 1 144 ? -2.626 -6.400 14.880 1.00 92.38 144 PHE A N 1
ATOM 1093 C CA . PHE A 1 144 ? -2.868 -5.296 13.939 1.00 92.38 144 PHE A CA 1
ATOM 1094 C C . PHE A 1 144 ? -1.794 -4.213 13.979 1.00 92.38 144 PHE A C 1
ATOM 1096 O O . PHE A 1 144 ? -1.791 -3.335 13.123 1.00 92.38 144 PHE A O 1
ATOM 1103 N N . LEU A 1 145 ? -0.882 -4.250 14.952 1.00 95.75 145 LEU A N 1
ATOM 1104 C CA . LEU A 1 145 ? 0.145 -3.220 15.094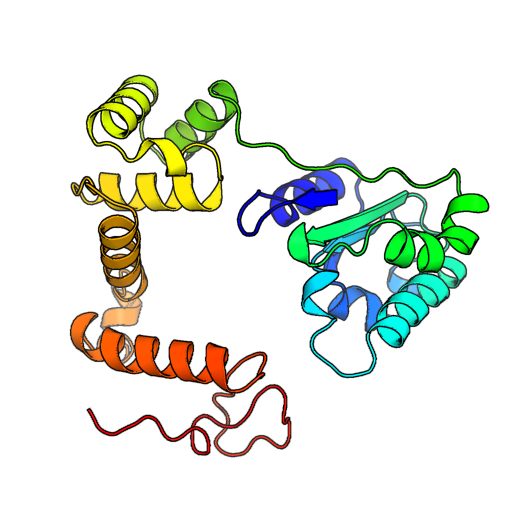 1.00 95.75 145 LEU A CA 1
ATOM 1105 C C . LEU A 1 145 ? 1.236 -3.345 14.019 1.00 95.75 145 LEU A C 1
ATOM 1107 O O . LEU A 1 145 ? 1.812 -2.343 13.608 1.00 95.75 145 LEU A O 1
ATOM 1111 N N . GLY A 1 146 ? 1.499 -4.560 13.528 1.00 95.31 146 GLY A N 1
ATOM 1112 C CA . GLY A 1 146 ? 2.595 -4.835 12.593 1.00 95.31 146 GLY A CA 1
ATOM 1113 C C . GLY A 1 146 ? 2.333 -4.413 11.142 1.00 95.31 146 GLY A C 1
ATOM 1114 O O . GLY A 1 146 ? 3.282 -4.245 10.375 1.00 95.31 146 GLY A O 1
ATOM 1115 N N . ASN A 1 147 ? 1.075 -4.222 10.736 1.00 94.88 147 ASN A N 1
ATOM 1116 C CA . ASN A 1 147 ? 0.717 -3.811 9.377 1.00 94.88 147 ASN A CA 1
ATOM 1117 C C . ASN A 1 147 ? 0.212 -2.356 9.375 1.00 94.88 147 ASN A C 1
ATOM 1119 O O . ASN A 1 147 ? -0.739 -2.065 10.094 1.00 94.88 147 ASN A O 1
ATOM 1123 N N . PRO A 1 148 ? 0.776 -1.443 8.558 1.00 95.44 148 PRO A N 1
ATOM 1124 C CA . PRO A 1 148 ? 0.369 -0.036 8.542 1.00 95.44 148 PRO A CA 1
ATOM 1125 C C . PRO A 1 148 ? -1.125 0.180 8.308 1.00 95.44 148 PRO A C 1
ATOM 1127 O O . PRO A 1 148 ? -1.734 1.004 8.981 1.00 95.44 148 PRO A O 1
ATOM 1130 N N . GLN A 1 149 ? -1.723 -0.563 7.376 1.00 92.12 149 GLN A N 1
ATOM 1131 C CA . GLN A 1 149 ? -3.146 -0.431 7.078 1.00 92.12 149 GLN A CA 1
ATOM 1132 C C . GLN A 1 149 ? -4.007 -0.904 8.254 1.00 92.12 149 GLN A C 1
ATOM 1134 O O . GLN A 1 149 ? -4.960 -0.217 8.623 1.00 92.12 149 GLN A O 1
ATOM 1139 N N . ASP A 1 150 ? -3.666 -2.048 8.851 1.00 92.38 150 ASP A N 1
ATOM 1140 C CA . ASP A 1 150 ? -4.403 -2.579 10.000 1.00 92.38 150 ASP A CA 1
ATOM 1141 C C . ASP A 1 150 ? -4.257 -1.669 11.229 1.00 92.38 150 ASP A C 1
ATOM 1143 O O . ASP A 1 150 ? -5.242 -1.404 11.921 1.00 92.38 150 ASP A O 1
ATOM 1147 N N . LEU A 1 151 ? -3.059 -1.123 11.458 1.00 95.50 151 LEU A N 1
ATOM 1148 C CA . LEU A 1 151 ? -2.785 -0.177 12.533 1.00 95.50 151 LEU A CA 1
ATOM 1149 C C . LEU A 1 151 ? -3.591 1.110 12.354 1.00 95.50 151 LEU A C 1
ATOM 1151 O O . LEU A 1 151 ? -4.247 1.553 13.294 1.00 95.50 151 LEU A O 1
ATOM 1155 N N . THR A 1 152 ? -3.589 1.700 11.155 1.00 93.31 152 THR A N 1
ATOM 1156 C CA . THR A 1 152 ? -4.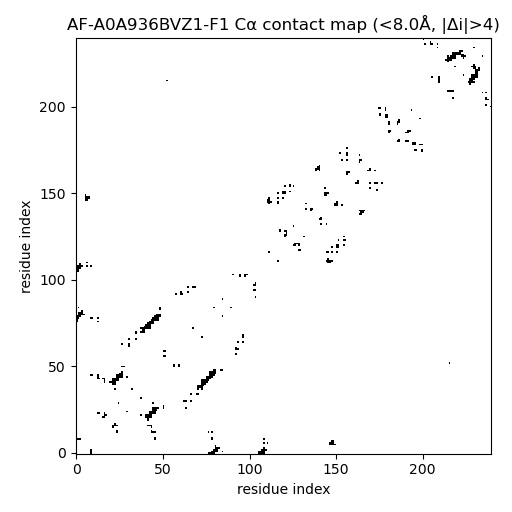400 2.891 10.865 1.00 93.31 152 THR A CA 1
ATOM 1157 C C . THR A 1 152 ? -5.885 2.608 11.070 1.00 93.31 152 THR A C 1
ATOM 1159 O O . THR A 1 152 ? -6.566 3.401 11.712 1.00 93.31 152 THR A O 1
ATOM 1162 N N . MET A 1 153 ? -6.381 1.455 10.612 1.00 91.06 153 MET A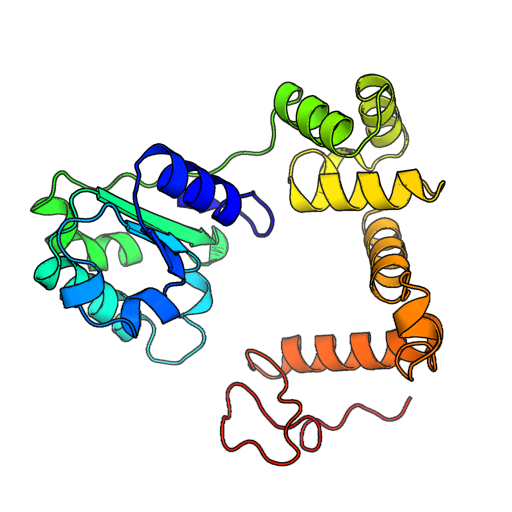 N 1
ATOM 1163 C CA . MET A 1 153 ? -7.769 1.044 10.832 1.00 91.06 153 MET A CA 1
ATOM 1164 C C . MET A 1 153 ? -8.104 0.927 12.327 1.00 91.06 153 MET A C 1
ATOM 1166 O O . MET A 1 153 ? -9.138 1.434 12.766 1.00 91.06 153 MET A O 1
ATOM 1170 N N . LEU A 1 154 ? -7.230 0.302 13.123 1.00 94.19 154 LEU A N 1
ATOM 1171 C CA . LEU A 1 154 ? -7.402 0.205 14.573 1.00 94.19 154 LEU A CA 1
ATOM 1172 C C . LEU A 1 154 ? -7.415 1.592 15.228 1.00 94.19 154 LEU A C 1
ATOM 1174 O O . LEU A 1 154 ? -8.279 1.855 16.063 1.00 94.19 154 LEU A O 1
ATOM 1178 N N . VAL A 1 155 ? -6.508 2.489 14.829 1.00 93.94 155 VAL A N 1
ATOM 1179 C CA . VAL A 1 155 ? -6.465 3.871 15.329 1.00 93.94 155 VAL A CA 1
ATOM 1180 C C . VAL A 1 155 ? -7.779 4.597 15.041 1.00 93.94 155 VAL A C 1
ATOM 1182 O O . VAL A 1 155 ? -8.378 5.132 15.973 1.00 93.94 155 VAL A O 1
ATOM 1185 N N . THR A 1 156 ? -8.274 4.552 13.801 1.00 90.06 156 THR A N 1
ATOM 1186 C CA . THR A 1 156 ? -9.544 5.188 13.417 1.00 90.06 156 THR A CA 1
ATOM 1187 C C . THR A 1 156 ? -10.715 4.687 14.267 1.00 90.06 156 THR A C 1
ATOM 1189 O O . THR A 1 156 ? -11.508 5.478 14.769 1.00 90.06 156 THR A O 1
ATOM 1192 N N . ILE A 1 157 ? -10.812 3.376 14.494 1.00 90.19 157 ILE A N 1
ATOM 1193 C CA . ILE A 1 157 ? -11.913 2.778 15.268 1.00 90.19 157 ILE A CA 1
ATOM 1194 C C . ILE A 1 157 ? -11.845 3.158 16.752 1.00 90.19 157 ILE A C 1
ATOM 1196 O O . ILE A 1 157 ? -12.871 3.435 17.379 1.00 90.19 157 ILE A O 1
ATOM 1200 N N . VAL A 1 158 ? -10.640 3.210 17.316 1.00 91.56 158 VAL A N 1
ATOM 1201 C CA . VAL A 1 158 ? -10.432 3.612 18.711 1.00 91.56 158 VAL A CA 1
ATOM 1202 C C . VAL A 1 158 ? -10.720 5.098 18.920 1.00 91.56 158 VAL A C 1
ATOM 1204 O O . VAL A 1 158 ? -11.231 5.462 19.980 1.00 91.56 158 VAL A O 1
ATOM 1207 N N . GLN A 1 159 ? -10.457 5.953 17.928 1.00 88.75 159 GLN A N 1
ATOM 1208 C CA . GLN A 1 159 ? -10.815 7.376 17.980 1.00 88.75 159 GLN A CA 1
ATOM 1209 C C . GLN A 1 159 ? -12.330 7.606 18.047 1.00 88.75 159 GLN A C 1
ATOM 1211 O O . GLN A 1 159 ? -12.772 8.531 18.723 1.00 88.75 159 GLN A O 1
ATOM 1216 N N . GLU A 1 160 ? -13.125 6.701 17.474 1.00 83.56 160 GLU A N 1
ATOM 1217 C CA . GLU A 1 160 ? -14.588 6.650 17.635 1.00 83.56 160 GLU A CA 1
ATOM 1218 C C . GLU A 1 160 ? -15.029 6.067 19.000 1.00 83.56 160 GLU A C 1
ATOM 1220 O O . GLU A 1 160 ? -16.203 5.768 19.232 1.00 83.56 160 GLU A O 1
ATOM 1225 N N . GLY A 1 161 ? -14.088 5.870 19.930 1.00 81.44 161 GLY A N 1
ATOM 1226 C CA . GLY A 1 161 ? -14.334 5.407 21.296 1.00 81.44 161 GLY A CA 1
ATOM 1227 C C . GLY A 1 161 ? -14.556 3.900 21.428 1.00 81.44 161 GLY A C 1
ATOM 1228 O O . GLY A 1 161 ? -14.984 3.433 22.486 1.00 81.44 161 GLY A O 1
ATOM 1229 N N . ARG A 1 162 ? -14.283 3.115 20.378 1.00 84.50 162 ARG A N 1
ATOM 1230 C CA . ARG A 1 162 ? -14.560 1.673 20.351 1.00 84.50 162 ARG A CA 1
ATOM 1231 C C . ARG A 1 162 ? -13.267 0.882 20.299 1.00 84.50 162 ARG A C 1
ATOM 1233 O O . ARG A 1 162 ? -12.519 0.948 19.338 1.00 84.50 162 ARG A O 1
ATOM 1240 N N . TRP A 1 163 ? -13.029 0.065 21.315 1.00 91.56 163 TRP A N 1
ATOM 1241 C CA . TRP A 1 163 ? -11.929 -0.891 21.288 1.00 91.56 163 TRP A CA 1
ATOM 1242 C C . TRP A 1 163 ? -12.427 -2.262 20.830 1.00 91.56 163 TRP A C 1
ATOM 1244 O O . TRP A 1 163 ? -13.309 -2.817 21.494 1.00 91.56 163 TRP A O 1
ATOM 1254 N N . PRO A 1 164 ? -11.868 -2.837 19.752 1.00 90.38 164 PRO A N 1
ATOM 1255 C CA . PRO A 1 164 ? -12.192 -4.197 19.358 1.00 90.38 164 PRO A CA 1
ATOM 1256 C C . PRO A 1 164 ? -11.555 -5.215 20.314 1.00 90.38 164 PRO A C 1
ATOM 1258 O O . PRO A 1 164 ? -10.519 -4.962 20.929 1.00 90.38 164 PRO A O 1
ATOM 1261 N N . SER A 1 165 ? -12.177 -6.386 20.410 1.00 86.00 165 SER A N 1
ATOM 1262 C CA . SER A 1 165 ? -11.711 -7.556 21.155 1.00 86.00 165 SER A CA 1
ATOM 1263 C C . SER A 1 165 ? -11.316 -8.723 20.242 1.00 86.00 165 SER A C 1
ATOM 1265 O O . SER A 1 165 ? -10.996 -9.800 20.734 1.00 86.00 165 SER A O 1
ATOM 1267 N N . SER A 1 166 ? -11.423 -8.565 18.916 1.00 83.44 166 SER A N 1
ATOM 1268 C CA . SER A 1 166 ? -11.010 -9.562 17.919 1.00 83.44 166 SER A CA 1
ATOM 1269 C C . SER A 1 166 ? -10.858 -8.944 16.525 1.00 83.44 166 SER A C 1
ATOM 1271 O O . SER A 1 166 ? -11.407 -7.873 16.249 1.00 83.44 166 SER A O 1
ATOM 1273 N N . ARG A 1 167 ? -10.198 -9.668 15.608 1.00 82.25 167 ARG A N 1
ATOM 1274 C CA . ARG A 1 167 ? -10.132 -9.329 14.174 1.00 82.25 167 ARG A CA 1
ATOM 1275 C C . ARG A 1 167 ? -11.495 -9.150 13.527 1.00 82.25 167 ARG A C 1
ATOM 1277 O O . ARG A 1 167 ? -11.705 -8.211 12.766 1.00 82.25 167 ARG A O 1
ATOM 1284 N N . LEU A 1 168 ? -12.420 -10.061 13.825 1.00 85.19 168 LEU A N 1
ATOM 1285 C CA . LEU A 1 168 ? -13.770 -10.006 13.279 1.00 85.19 168 LEU A CA 1
ATOM 1286 C C . LEU A 1 168 ? -14.465 -8.716 13.715 1.00 85.19 168 LEU A C 1
ATOM 1288 O O . LEU A 1 168 ? -15.036 -8.021 12.880 1.00 85.19 168 LEU A O 1
ATOM 1292 N N . GLN A 1 169 ? -14.368 -8.373 15.002 1.00 87.75 169 GLN A N 1
ATOM 1293 C CA . GLN A 1 169 ? -14.982 -7.155 15.514 1.00 87.75 169 GLN A CA 1
ATOM 1294 C C . GLN A 1 169 ? -14.319 -5.902 14.933 1.00 87.75 169 GLN A C 1
ATOM 1296 O O . GLN A 1 169 ? -15.028 -4.968 14.571 1.00 87.75 169 GLN A O 1
ATOM 1301 N N . LEU A 1 170 ? -12.989 -5.888 14.788 1.00 86.19 170 LEU A N 1
ATOM 1302 C CA . LEU A 1 170 ? -12.271 -4.799 14.122 1.00 86.19 170 LEU A CA 1
ATOM 1303 C C . LEU A 1 170 ? -12.805 -4.578 12.702 1.00 86.19 170 LEU A C 1
ATOM 1305 O O . LEU A 1 170 ? -13.187 -3.464 12.368 1.00 86.19 170 LEU A O 1
ATOM 1309 N N . LEU A 1 171 ? -12.905 -5.633 11.889 1.00 85.69 171 LEU A N 1
ATOM 1310 C CA . LEU A 1 171 ? -13.404 -5.532 10.513 1.00 85.69 171 LEU A CA 1
ATOM 1311 C C . LEU A 1 171 ? -14.884 -5.130 10.447 1.00 85.69 171 LEU A C 1
ATOM 1313 O O . LEU A 1 171 ? -15.275 -4.374 9.560 1.00 85.69 171 LEU A O 1
ATOM 1317 N N . GLN A 1 172 ? -15.712 -5.599 11.384 1.00 87.62 172 GLN A N 1
ATOM 1318 C CA . GLN A 1 172 ? -17.114 -5.187 11.481 1.00 87.62 172 GLN A CA 1
ATOM 1319 C C . GLN A 1 172 ? -17.236 -3.694 11.796 1.00 87.62 172 GLN A C 1
ATOM 1321 O O . GLN A 1 172 ? -17.971 -2.998 11.100 1.00 87.62 172 GLN A O 1
ATOM 1326 N N . LEU A 1 173 ? -16.483 -3.207 12.787 1.00 87.25 173 LEU A N 1
ATOM 1327 C CA . LEU A 1 173 ? -16.440 -1.793 13.156 1.00 87.25 173 LEU A CA 1
ATOM 1328 C C . LEU A 1 173 ? -15.879 -0.937 12.016 1.00 87.25 173 LEU A C 1
ATOM 1330 O O . LEU A 1 173 ? -16.451 0.102 11.706 1.00 87.25 173 LEU A O 1
ATOM 1334 N N . ALA A 1 174 ? -14.817 -1.399 11.351 1.00 84.44 174 ALA A N 1
ATOM 1335 C CA . ALA A 1 174 ? -14.243 -0.735 10.184 1.00 84.44 174 ALA A CA 1
ATOM 1336 C C . ALA A 1 174 ? -15.268 -0.596 9.060 1.00 84.44 174 ALA A C 1
ATOM 1338 O O . ALA A 1 174 ? -15.398 0.468 8.468 1.00 84.44 174 ALA A O 1
ATOM 1339 N N . THR A 1 175 ? -16.017 -1.667 8.783 1.00 86.69 175 THR A N 1
ATOM 1340 C CA . THR A 1 175 ? -17.069 -1.664 7.762 1.00 86.69 175 THR A CA 1
ATOM 1341 C C . THR A 1 175 ? -18.145 -0.640 8.101 1.00 86.69 175 THR A C 1
ATOM 1343 O O . THR A 1 175 ? -18.563 0.111 7.229 1.00 86.69 175 THR A O 1
ATOM 1346 N N . ASP A 1 176 ? -18.561 -0.567 9.366 1.00 84.38 176 ASP A N 1
ATOM 1347 C CA . ASP A 1 176 ? -19.571 0.401 9.797 1.00 84.38 176 ASP A CA 1
ATOM 1348 C C . ASP A 1 176 ? -19.070 1.845 9.648 1.00 84.38 176 ASP A C 1
ATOM 1350 O O . ASP A 1 176 ? -19.822 2.699 9.180 1.00 84.38 176 ASP A O 1
ATOM 1354 N N . VAL A 1 177 ? -17.802 2.111 9.982 1.00 81.50 177 VAL A N 1
ATOM 1355 C CA . VAL A 1 177 ? -17.164 3.424 9.777 1.00 81.50 177 VAL A CA 1
ATOM 1356 C C . VAL A 1 177 ? -17.083 3.765 8.286 1.00 81.50 177 VAL A C 1
ATOM 1358 O O . VAL A 1 177 ? -17.524 4.831 7.879 1.00 81.50 177 VAL A O 1
ATOM 1361 N N . LEU A 1 178 ? -16.594 2.849 7.445 1.00 81.00 178 LEU A N 1
ATOM 1362 C CA . LEU A 1 178 ? -16.417 3.083 6.004 1.00 81.00 178 LEU A CA 1
ATOM 1363 C C . LEU A 1 178 ? -17.736 3.244 5.236 1.00 81.00 178 LEU A C 1
ATOM 1365 O O . LEU A 1 178 ? -17.757 3.901 4.199 1.00 81.00 178 LEU A O 1
ATOM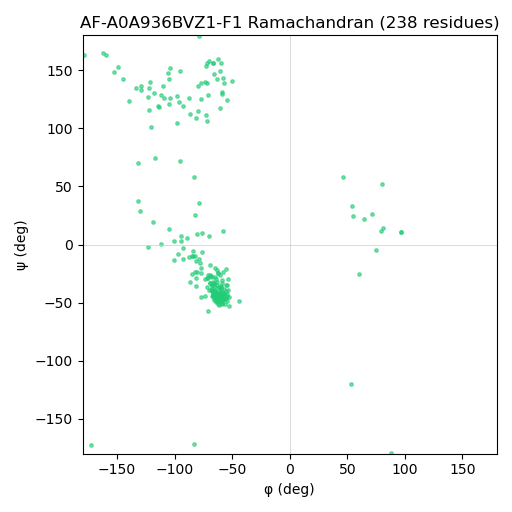 1369 N N . LEU A 1 179 ? -18.823 2.636 5.717 1.00 81.38 179 LEU A N 1
ATOM 1370 C CA . LEU A 1 179 ? -20.162 2.789 5.141 1.00 81.38 179 LEU A CA 1
ATOM 1371 C C . LEU A 1 179 ? -20.899 4.035 5.649 1.00 81.38 179 LEU A C 1
ATOM 1373 O O . LEU A 1 179 ? -22.008 4.308 5.193 1.00 81.38 179 LEU A O 1
ATOM 1377 N N . THR A 1 180 ? -20.331 4.767 6.607 1.00 75.62 180 THR A N 1
ATOM 1378 C CA . THR A 1 180 ? -20.946 5.979 7.147 1.00 75.62 180 THR A CA 1
ATOM 1379 C C . THR A 1 180 ? -20.441 7.199 6.379 1.00 75.62 180 THR A C 1
ATOM 1381 O O . THR A 1 180 ? -19.253 7.508 6.381 1.00 75.62 180 THR A O 1
ATOM 1384 N N . GLU A 1 181 ? -21.348 7.928 5.726 1.00 75.62 181 GLU A N 1
ATOM 1385 C CA . GLU A 1 181 ? -21.021 9.220 5.114 1.00 75.62 181 GLU A CA 1
ATOM 1386 C C . GLU A 1 181 ? -20.842 10.274 6.216 1.00 75.62 181 GLU A C 1
ATOM 1388 O O . GLU A 1 181 ? -21.801 10.646 6.894 1.00 75.62 181 GLU A O 1
ATOM 1393 N N . HIS A 1 182 ? -19.615 10.757 6.408 1.00 68.75 182 HIS A N 1
ATOM 1394 C CA . HIS A 1 182 ? -19.277 11.736 7.447 1.00 68.75 182 HIS A CA 1
ATOM 1395 C C . HIS A 1 182 ? -19.341 13.193 6.952 1.00 68.75 182 HIS A C 1
ATOM 1397 O O . HIS A 1 182 ? -19.328 14.127 7.760 1.00 68.75 182 HIS A O 1
ATOM 1403 N N . ASN A 1 183 ? -19.425 13.424 5.639 1.00 67.81 183 ASN A N 1
ATOM 1404 C CA . ASN A 1 183 ? -19.477 14.756 5.057 1.00 67.81 183 ASN A CA 1
ATOM 1405 C C . ASN A 1 183 ? -20.918 15.287 4.989 1.00 67.81 183 ASN A C 1
ATOM 1407 O O . ASN A 1 183 ? -21.734 14.848 4.177 1.00 67.81 183 ASN A O 1
ATOM 1411 N N . LYS A 1 184 ? -21.209 16.319 5.791 1.00 63.25 184 LYS A N 1
ATOM 1412 C CA . LYS A 1 184 ? -22.533 16.967 5.864 1.00 63.25 184 LYS A CA 1
ATOM 1413 C C . LYS A 1 184 ? -23.060 17.448 4.505 1.00 63.25 184 LYS A C 1
ATOM 1415 O O . LYS A 1 184 ? -24.253 17.349 4.250 1.00 63.25 184 LYS A O 1
ATOM 1420 N N . LEU A 1 185 ? -22.184 17.916 3.611 1.00 59.47 185 LEU A N 1
ATOM 1421 C CA . LEU A 1 185 ? -22.584 18.393 2.278 1.00 59.47 185 LEU A CA 1
ATOM 1422 C C . LEU A 1 185 ? -23.021 17.251 1.345 1.00 59.47 185 LEU A C 1
ATOM 1424 O O . LEU A 1 185 ? -23.809 17.484 0.428 1.00 59.47 185 LEU A O 1
ATOM 1428 N N . HIS A 1 186 ? -22.513 16.035 1.568 1.00 55.94 186 HIS A N 1
ATOM 1429 C CA . HIS A 1 186 ? -22.895 14.828 0.827 1.00 55.94 186 HIS A CA 1
ATOM 1430 C C . HIS A 1 186 ? -24.118 14.143 1.444 1.00 55.94 186 HIS A C 1
ATOM 1432 O O . HIS A 1 186 ? -24.971 13.642 0.712 1.00 55.94 186 HIS A O 1
ATOM 1438 N N . GLN A 1 187 ? -24.283 14.227 2.770 1.00 58.53 187 GLN A N 1
ATOM 1439 C CA . GLN A 1 187 ? -25.504 13.776 3.446 1.00 58.53 187 GLN A CA 1
ATOM 1440 C C . GLN A 1 187 ? -26.760 14.475 2.897 1.00 58.53 187 GLN A C 1
ATOM 1442 O O . GLN A 1 187 ? -27.793 13.838 2.708 1.00 58.53 187 GLN A O 1
ATOM 1447 N N . GLU A 1 188 ? -26.660 15.769 2.580 1.00 58.25 188 GLU A N 1
ATOM 1448 C CA . GLU A 1 188 ? -27.765 16.571 2.035 1.00 58.25 188 GLU A CA 1
ATOM 1449 C C . GLU A 1 188 ? -28.035 16.326 0.535 1.00 58.25 188 GLU A C 1
ATOM 1451 O O . GLU A 1 188 ? -29.104 16.675 0.030 1.00 58.25 188 GLU A O 1
ATOM 1456 N N . LYS A 1 189 ? -27.097 15.707 -0.197 1.00 55.62 189 LYS A N 1
ATOM 1457 C CA . LYS A 1 189 ? -27.176 15.472 -1.648 1.00 55.62 189 LYS A CA 1
ATOM 1458 C C . LYS A 1 189 ? -27.200 13.976 -1.967 1.00 55.62 189 LYS A C 1
ATOM 1460 O O . LYS A 1 189 ? -26.235 13.445 -2.490 1.00 55.62 189 LYS A O 1
ATOM 1465 N N . ASN A 1 190 ? -28.331 13.315 -1.717 1.00 57.41 190 ASN A N 1
ATOM 1466 C CA . ASN A 1 190 ? -28.668 11.937 -2.133 1.00 57.41 190 ASN A CA 1
ATOM 1467 C C . ASN A 1 190 ? -27.769 10.770 -1.649 1.00 57.41 190 ASN A C 1
ATOM 1469 O O . ASN A 1 190 ? -28.302 9.667 -1.531 1.00 57.41 190 ASN A O 1
ATOM 1473 N N . ASP A 1 191 ? -26.488 10.968 -1.325 1.00 53.53 191 ASP A N 1
ATOM 1474 C CA . ASP A 1 191 ? -25.570 9.909 -0.864 1.00 53.53 191 ASP A CA 1
ATOM 1475 C C . ASP A 1 191 ? -25.819 9.520 0.608 1.00 53.53 191 ASP A C 1
ATOM 1477 O O . ASP A 1 191 ? -25.596 8.379 1.001 1.00 53.53 191 ASP A O 1
ATOM 1481 N N . GLY A 1 192 ? -26.399 10.421 1.411 1.00 58.09 192 GLY A N 1
ATOM 1482 C CA . GLY A 1 192 ? -26.851 10.138 2.783 1.00 58.09 192 GLY A CA 1
ATOM 1483 C C . GLY A 1 192 ? -28.205 9.426 2.896 1.00 58.09 192 GLY A C 1
ATOM 1484 O O . GLY A 1 192 ? -28.760 9.351 3.990 1.00 58.09 192 GLY A O 1
ATOM 1485 N N . LYS A 1 193 ? -28.787 8.958 1.783 1.00 68.44 193 LYS A N 1
ATOM 1486 C CA . LYS A 1 193 ? -30.137 8.368 1.771 1.00 68.44 193 LYS A CA 1
ATOM 1487 C C . LYS A 1 193 ? -30.199 6.986 2.427 1.00 68.44 193 LYS A C 1
ATOM 1489 O O . LYS A 1 193 ? -31.256 6.618 2.931 1.00 68.44 193 LYS A O 1
ATOM 1494 N N . TYR A 1 194 ? -29.100 6.237 2.398 1.00 73.62 194 TYR A N 1
ATOM 1495 C CA . TYR A 1 194 ? -29.028 4.883 2.940 1.00 73.62 194 TYR A CA 1
ATOM 1496 C C . TYR A 1 194 ? -28.169 4.860 4.196 1.00 73.62 194 TYR A C 1
ATOM 1498 O O . TYR A 1 194 ? -27.094 5.454 4.255 1.00 73.62 194 TYR A O 1
ATOM 1506 N N . THR A 1 195 ? -28.645 4.147 5.204 1.00 78.75 195 THR A N 1
ATOM 1507 C CA . THR A 1 195 ? -27.890 3.878 6.422 1.00 78.75 195 THR A CA 1
ATOM 1508 C C . THR A 1 195 ? -26.763 2.882 6.149 1.00 78.75 195 THR A C 1
ATOM 1510 O O . THR A 1 195 ? -26.848 2.043 5.248 1.00 78.75 195 THR A O 1
ATOM 1513 N N . SER A 1 196 ? -25.723 2.902 6.985 1.00 79.06 196 SER A N 1
ATOM 1514 C CA . SER A 1 196 ? -24.651 1.900 6.927 1.00 79.06 196 SER A CA 1
ATOM 1515 C C . SER A 1 196 ? -25.191 0.470 7.031 1.00 79.06 196 SER A C 1
ATOM 1517 O O . SER A 1 196 ? -24.703 -0.424 6.345 1.00 79.06 196 SER A O 1
ATOM 1519 N N . SER A 1 197 ? -26.253 0.259 7.817 1.00 80.50 197 SER A N 1
ATOM 1520 C CA . SER A 1 197 ? -26.926 -1.037 7.937 1.00 80.50 197 SER A CA 1
ATOM 1521 C C . SER A 1 197 ? -27.565 -1.499 6.626 1.00 80.50 197 SER A C 1
ATOM 1523 O O . SER A 1 197 ? -27.457 -2.676 6.290 1.00 80.50 197 SER A O 1
ATOM 1525 N N . GLU A 1 198 ? -28.220 -0.600 5.887 1.00 83.19 198 GLU A N 1
ATOM 1526 C CA . GLU A 1 198 ? -28.825 -0.929 4.590 1.00 83.19 198 GLU A CA 1
ATOM 1527 C C . GLU A 1 198 ? -27.749 -1.262 3.556 1.00 83.19 198 GLU A C 1
ATOM 1529 O O . GLU A 1 198 ? -27.879 -2.239 2.824 1.00 83.19 198 GLU A O 1
ATOM 1534 N N . LEU A 1 199 ? -26.646 -0.509 3.535 1.00 85.94 199 LEU A N 1
ATOM 1535 C CA . LEU A 1 199 ? -25.558 -0.731 2.581 1.00 85.94 199 LEU A CA 1
ATOM 1536 C C . LEU A 1 199 ? -24.761 -2.009 2.863 1.00 85.94 199 LEU A C 1
ATOM 1538 O O . LEU A 1 199 ? -24.226 -2.612 1.933 1.00 85.94 199 LEU A O 1
ATOM 1542 N N . LYS A 1 200 ? -24.681 -2.446 4.123 1.00 87.81 200 LYS A N 1
ATOM 1543 C CA . LYS A 1 200 ? -23.813 -3.556 4.544 1.00 87.81 200 LYS A CA 1
ATOM 1544 C C . LYS A 1 200 ? -24.138 -4.872 3.844 1.00 87.81 200 LYS A C 1
ATOM 1546 O O . LYS A 1 200 ? -23.215 -5.573 3.431 1.00 87.81 200 LYS A O 1
ATOM 1551 N N . ALA A 1 201 ? -25.422 -5.193 3.677 1.00 85.62 201 ALA A N 1
ATOM 1552 C CA . ALA A 1 201 ? -25.847 -6.414 2.992 1.00 85.62 201 ALA A CA 1
ATOM 1553 C C . ALA A 1 201 ? -25.455 -6.390 1.505 1.00 85.62 201 ALA A C 1
ATOM 1555 O O . ALA A 1 201 ? -24.827 -7.331 1.020 1.00 85.62 201 ALA A O 1
ATOM 1556 N N . TYR A 1 202 ? -25.728 -5.282 0.808 1.00 86.19 202 TYR A N 1
ATOM 1557 C CA . TYR A 1 202 ? -25.378 -5.125 -0.607 1.00 86.19 202 TYR A CA 1
ATOM 1558 C C . TYR A 1 202 ? -23.866 -5.098 -0.832 1.00 86.19 202 TYR A C 1
ATOM 1560 O O . TYR A 1 202 ? -23.363 -5.801 -1.705 1.00 86.19 202 TYR A O 1
ATOM 1568 N N . ALA A 1 203 ? -23.122 -4.341 -0.023 1.00 86.25 203 ALA A N 1
ATOM 1569 C CA . ALA A 1 203 ? -21.665 -4.292 -0.095 1.00 86.25 203 ALA A CA 1
ATOM 1570 C C . ALA A 1 203 ? -21.047 -5.671 0.181 1.00 86.25 203 ALA A C 1
ATOM 1572 O O . ALA A 1 203 ? -20.140 -6.104 -0.533 1.00 86.25 203 ALA A O 1
ATOM 1573 N N . GLY A 1 204 ? -21.577 -6.388 1.178 1.00 87.56 204 GLY A N 1
ATOM 1574 C CA . GLY A 1 204 ? -21.181 -7.757 1.492 1.00 87.56 204 GLY A CA 1
ATOM 1575 C C . GLY A 1 204 ? -21.438 -8.715 0.332 1.00 87.56 204 GLY A C 1
ATOM 1576 O O . GLY A 1 204 ? -20.535 -9.452 -0.058 1.00 87.56 204 GLY A O 1
ATOM 1577 N N . GLY A 1 205 ? -22.629 -8.662 -0.265 1.00 87.25 205 GLY A N 1
ATOM 1578 C CA . GLY A 1 205 ? -22.983 -9.483 -1.417 1.00 87.25 205 GLY A CA 1
ATOM 1579 C C . GLY A 1 205 ? -22.137 -9.172 -2.656 1.00 87.25 205 GLY A C 1
ATOM 1580 O O . GLY A 1 205 ? -21.643 -10.091 -3.302 1.00 87.25 205 GLY A O 1
ATOM 1581 N N . ILE A 1 206 ? -21.876 -7.893 -2.950 1.00 85.38 206 ILE A N 1
ATOM 1582 C CA . ILE A 1 206 ? -20.994 -7.466 -4.051 1.00 85.38 206 ILE A CA 1
ATOM 1583 C C . ILE A 1 206 ? -19.570 -7.980 -3.838 1.00 85.38 206 ILE A C 1
ATOM 1585 O O . ILE A 1 206 ? -18.945 -8.497 -4.766 1.00 85.38 206 ILE A O 1
ATOM 1589 N N . ASN A 1 207 ? -19.052 -7.866 -2.614 1.00 86.62 207 ASN A N 1
ATOM 1590 C CA . ASN A 1 207 ? -17.730 -8.376 -2.281 1.00 86.62 207 ASN A CA 1
ATOM 1591 C C . ASN A 1 207 ? -17.675 -9.906 -2.401 1.00 86.62 207 ASN A C 1
ATOM 1593 O O . ASN A 1 207 ? -16.724 -10.438 -2.969 1.00 86.62 207 ASN A O 1
ATOM 1597 N N . ALA A 1 208 ? -18.708 -10.613 -1.934 1.00 87.81 208 ALA A N 1
ATOM 1598 C CA . ALA A 1 208 ? -18.814 -12.061 -2.082 1.00 87.81 208 ALA A CA 1
ATOM 1599 C C . ALA A 1 208 ? -18.837 -12.472 -3.559 1.00 87.81 208 ALA A C 1
ATOM 1601 O O . ALA A 1 208 ? -18.036 -13.316 -3.954 1.00 87.81 208 ALA A O 1
ATOM 1602 N N . LEU A 1 209 ? -19.668 -11.823 -4.384 1.00 84.44 209 LEU A N 1
ATOM 1603 C CA . LEU A 1 209 ? -19.701 -12.032 -5.831 1.00 84.44 209 LEU A CA 1
ATOM 1604 C C . LEU A 1 209 ? -18.318 -11.825 -6.444 1.00 84.44 209 LEU A C 1
ATOM 1606 O O . LEU A 1 209 ? -17.842 -12.696 -7.167 1.00 84.44 209 LEU A O 1
ATOM 1610 N N . ARG A 1 210 ? -17.633 -10.723 -6.122 1.00 84.19 210 ARG A N 1
ATOM 1611 C CA . ARG A 1 210 ? -16.279 -10.452 -6.624 1.00 84.19 210 ARG A CA 1
ATOM 1612 C C . ARG A 1 210 ? -15.293 -11.563 -6.255 1.00 84.19 210 ARG A C 1
ATOM 1614 O O . ARG A 1 210 ? -14.493 -11.960 -7.095 1.00 84.19 210 ARG A O 1
ATOM 1621 N N . LEU A 1 211 ? -15.353 -12.071 -5.025 1.00 82.94 211 LEU A N 1
ATOM 1622 C CA . LEU A 1 211 ? -14.462 -13.134 -4.554 1.00 82.94 211 LEU A CA 1
ATOM 1623 C C . LEU A 1 211 ? -14.695 -14.473 -5.270 1.00 82.94 211 LEU A C 1
ATOM 1625 O O . LEU A 1 211 ? -13.738 -15.222 -5.448 1.00 82.94 211 LEU A O 1
ATOM 1629 N N . ILE A 1 212 ? -15.932 -14.777 -5.679 1.00 85.69 212 ILE A N 1
ATOM 1630 C CA . ILE A 1 212 ? -16.291 -16.082 -6.267 1.00 85.69 212 ILE A CA 1
ATOM 1631 C C . ILE A 1 212 ? -16.403 -16.085 -7.799 1.00 85.69 212 ILE A C 1
ATOM 1633 O O . ILE A 1 212 ? -16.470 -17.161 -8.387 1.00 85.69 212 ILE A O 1
ATOM 1637 N N . SER A 1 213 ? -16.444 -14.919 -8.452 1.00 78.31 213 SER A N 1
ATOM 1638 C CA . SER A 1 213 ? -16.692 -14.803 -9.904 1.00 78.31 213 SER A CA 1
ATOM 1639 C C . SER A 1 213 ? -15.442 -14.582 -10.766 1.00 78.31 213 SER A C 1
ATOM 1641 O O . SER A 1 213 ? -15.574 -14.452 -11.979 1.00 78.31 213 SER A O 1
ATOM 1643 N N . ASP A 1 214 ? -14.241 -14.578 -10.175 1.00 74.56 214 ASP A N 1
ATOM 1644 C CA . ASP A 1 214 ? -12.963 -14.327 -10.875 1.00 74.56 214 ASP A CA 1
ATOM 1645 C C . ASP A 1 214 ? -12.952 -13.001 -11.673 1.00 74.56 214 ASP A C 1
ATOM 1647 O O . ASP A 1 214 ? -12.349 -12.875 -12.739 1.00 74.56 214 ASP A O 1
ATOM 1651 N N . VAL A 1 215 ? -13.654 -11.984 -11.158 1.00 79.50 215 VAL A N 1
ATOM 1652 C CA . VAL A 1 215 ? -13.728 -10.637 -11.750 1.00 79.50 215 VAL A CA 1
ATOM 1653 C C . VAL A 1 215 ? -12.886 -9.651 -10.948 1.00 79.50 215 VAL A C 1
ATOM 1655 O O . VAL A 1 215 ? -12.776 -9.742 -9.724 1.00 79.50 215 VAL A O 1
ATOM 1658 N N . SER A 1 216 ? -12.296 -8.654 -11.613 1.00 72.56 216 SER A N 1
ATOM 1659 C CA . SER A 1 216 ? -11.474 -7.655 -10.909 1.00 72.56 216 SER A CA 1
ATOM 1660 C C . SER A 1 216 ? -12.319 -6.574 -10.228 1.00 72.56 216 SER A C 1
ATOM 1662 O O . SER A 1 216 ? -11.875 -5.993 -9.232 1.00 72.56 216 SER A O 1
ATOM 1664 N N . GLY A 1 217 ? -13.550 -6.345 -10.694 1.00 78.94 217 GLY A N 1
ATOM 1665 C CA . GLY A 1 217 ? -14.507 -5.425 -10.080 1.00 78.94 217 GLY A CA 1
ATOM 1666 C C . GLY A 1 217 ? -15.893 -5.507 -10.715 1.00 78.94 217 GLY A C 1
ATOM 1667 O O . GLY A 1 217 ? -16.144 -6.366 -11.551 1.00 78.94 217 GLY A O 1
ATOM 1668 N N . ILE A 1 218 ? -16.788 -4.601 -10.323 1.00 83.12 218 ILE A N 1
ATOM 1669 C CA . ILE A 1 218 ? -18.136 -4.478 -10.892 1.00 83.12 218 ILE A CA 1
ATOM 1670 C C . ILE A 1 218 ? -18.262 -3.100 -11.541 1.00 83.12 218 ILE A C 1
ATOM 1672 O O . ILE A 1 218 ? -17.922 -2.090 -10.925 1.00 83.12 218 ILE A O 1
ATOM 1676 N N . SER A 1 219 ? -18.729 -3.062 -12.788 1.00 83.00 219 SER A N 1
ATOM 1677 C CA . SER A 1 219 ? -18.983 -1.818 -13.510 1.00 83.00 219 SER A CA 1
ATOM 1678 C C . SER A 1 219 ? -20.312 -1.202 -13.077 1.00 83.00 219 SER A C 1
ATOM 1680 O O . SER A 1 219 ? -21.332 -1.889 -12.992 1.00 83.00 219 SER A O 1
ATOM 1682 N N . LEU A 1 220 ? -20.306 0.116 -12.867 1.00 82.12 220 LEU A N 1
ATOM 1683 C CA . LEU A 1 220 ? -21.516 0.913 -12.644 1.00 82.12 220 LEU A CA 1
ATOM 1684 C C . LEU A 1 220 ? -22.296 1.164 -13.946 1.00 82.12 220 LEU A C 1
ATOM 1686 O O . LEU A 1 220 ? -23.398 1.709 -13.920 1.00 82.12 220 LEU A O 1
ATOM 1690 N N . GLU A 1 221 ? -21.743 0.774 -15.095 1.00 80.62 221 GLU A N 1
ATOM 1691 C CA . GLU A 1 221 ? -22.424 0.880 -16.379 1.00 80.62 221 GLU A CA 1
ATOM 1692 C C . GLU A 1 221 ? -23.519 -0.186 -16.502 1.00 80.62 221 GLU A C 1
ATOM 1694 O O . GLU A 1 221 ? -23.344 -1.352 -16.137 1.00 80.62 221 GLU A O 1
ATOM 1699 N N . ASN A 1 222 ? -24.662 0.207 -17.072 1.00 76.38 222 ASN A N 1
ATOM 1700 C CA . ASN A 1 222 ? -25.805 -0.690 -17.284 1.00 76.38 222 ASN A CA 1
ATOM 1701 C C . ASN A 1 222 ? -25.486 -1.859 -18.227 1.00 76.38 222 ASN A C 1
ATOM 1703 O O . ASN A 1 222 ? -26.164 -2.881 -18.187 1.00 76.38 222 ASN A O 1
ATOM 1707 N N . VAL A 1 223 ? -24.488 -1.689 -19.094 1.00 75.12 223 VAL A N 1
ATOM 1708 C CA . VAL A 1 223 ? -23.989 -2.709 -20.011 1.00 75.12 223 VAL A CA 1
ATOM 1709 C C . VAL A 1 223 ? -22.475 -2.584 -20.016 1.00 75.12 223 VAL A C 1
ATOM 1711 O O . VAL A 1 223 ? -21.960 -1.515 -20.322 1.00 75.12 223 VAL A O 1
ATOM 1714 N N . SER A 1 224 ? -21.777 -3.670 -19.696 1.00 72.25 224 SER A N 1
ATOM 1715 C CA . SER A 1 224 ? -20.324 -3.758 -19.828 1.00 72.25 224 SER A CA 1
ATOM 1716 C C . SER A 1 224 ? -19.992 -4.936 -20.732 1.00 72.25 224 SER A C 1
ATOM 1718 O O . SER A 1 224 ? -20.458 -6.052 -20.504 1.00 72.25 224 SER A O 1
ATOM 1720 N N . ALA A 1 225 ? -19.194 -4.686 -21.769 1.00 68.38 225 ALA A N 1
ATOM 1721 C CA . ALA A 1 225 ? -18.605 -5.747 -22.585 1.00 68.38 225 ALA A CA 1
ATOM 1722 C C . ALA A 1 225 ? -17.337 -6.332 -21.937 1.00 68.38 225 ALA A C 1
ATOM 1724 O O . ALA A 1 225 ? -16.807 -7.342 -22.410 1.00 68.38 225 ALA A O 1
ATOM 1725 N N . ASP A 1 226 ? -16.839 -5.696 -20.873 1.00 74.00 226 ASP A N 1
ATOM 1726 C CA . ASP A 1 226 ? -15.637 -6.117 -20.174 1.00 74.00 226 ASP A CA 1
ATOM 1727 C C . ASP A 1 226 ? -15.969 -7.250 -19.200 1.00 74.00 226 ASP A C 1
ATOM 1729 O O . ASP A 1 226 ? -16.592 -7.050 -18.159 1.00 74.00 226 ASP A O 1
ATOM 1733 N N . LYS A 1 227 ? -15.524 -8.463 -19.535 1.00 71.62 227 LYS A N 1
ATOM 1734 C CA . LYS A 1 227 ? -15.707 -9.650 -18.688 1.00 71.62 227 LYS A CA 1
ATOM 1735 C C . LYS A 1 227 ? -14.959 -9.554 -17.355 1.00 71.62 227 LYS A C 1
ATOM 1737 O O . LYS A 1 227 ? -15.308 -10.272 -16.429 1.00 71.62 227 LYS A O 1
ATOM 1742 N N . ILE A 1 228 ? -13.950 -8.686 -17.260 1.00 75.56 228 ILE A N 1
ATOM 1743 C CA . ILE A 1 228 ? -13.171 -8.440 -16.040 1.00 75.56 228 ILE A CA 1
ATOM 1744 C C . ILE A 1 228 ? -13.912 -7.460 -15.108 1.00 75.56 228 ILE A C 1
ATOM 1746 O O . ILE A 1 228 ? -13.703 -7.485 -13.892 1.00 75.56 228 ILE A O 1
ATOM 1750 N N . PHE A 1 229 ? -14.802 -6.636 -15.673 1.00 79.75 229 PHE A N 1
ATOM 1751 C CA . PHE A 1 229 ? -15.664 -5.686 -14.970 1.00 79.75 229 PHE A CA 1
ATOM 1752 C C . PHE A 1 229 ? -17.116 -5.821 -15.462 1.00 79.75 229 PHE A C 1
ATOM 1754 O O . PHE A 1 229 ? -17.608 -4.929 -16.168 1.00 79.75 229 PHE A O 1
ATOM 1761 N N . PRO A 1 230 ? -17.817 -6.926 -15.139 1.00 80.81 230 PRO A N 1
ATOM 1762 C CA . PRO A 1 230 ? -19.201 -7.119 -15.562 1.00 80.81 230 PRO A CA 1
ATOM 1763 C C . PRO A 1 230 ? -20.113 -6.010 -15.032 1.00 80.81 230 PRO A C 1
ATOM 1765 O O . PRO A 1 230 ? -19.829 -5.371 -14.015 1.00 80.81 230 PRO A O 1
ATOM 1768 N N . SER A 1 231 ? -21.233 -5.789 -15.721 1.00 82.75 231 SER A N 1
ATOM 1769 C CA . SER A 1 231 ? -22.241 -4.823 -15.281 1.00 82.75 231 SER A CA 1
ATOM 1770 C C . SER A 1 231 ? -22.841 -5.240 -13.940 1.00 82.75 231 SER A C 1
ATOM 1772 O O . SER A 1 231 ? -23.136 -6.418 -13.728 1.00 82.75 231 SER A O 1
ATOM 1774 N N . PHE A 1 232 ? -23.125 -4.265 -13.075 1.00 79.00 232 PHE A N 1
ATOM 1775 C CA . PHE A 1 232 ? -23.873 -4.488 -11.836 1.00 79.00 232 PHE A CA 1
ATOM 1776 C C . PHE A 1 232 ? -25.242 -5.158 -12.055 1.00 79.00 232 PHE A C 1
ATOM 1778 O O . PHE A 1 232 ? -25.764 -5.767 -11.131 1.00 79.00 232 PHE A O 1
ATOM 1785 N N . ARG A 1 233 ? -25.818 -5.080 -13.266 1.00 75.25 233 ARG A N 1
ATOM 1786 C CA . ARG A 1 233 ? -27.107 -5.710 -13.602 1.00 75.25 233 ARG A CA 1
ATOM 1787 C C . ARG A 1 233 ? -27.018 -7.195 -13.930 1.00 75.25 233 ARG A C 1
ATOM 1789 O O . ARG A 1 233 ? -27.999 -7.904 -13.770 1.00 75.25 233 ARG A O 1
ATOM 1796 N N . THR A 1 234 ? -25.882 -7.651 -14.447 1.00 70.25 234 THR A N 1
ATOM 1797 C CA . THR A 1 234 ? -25.664 -9.067 -14.797 1.00 70.25 234 THR A CA 1
ATOM 1798 C C . THR A 1 234 ?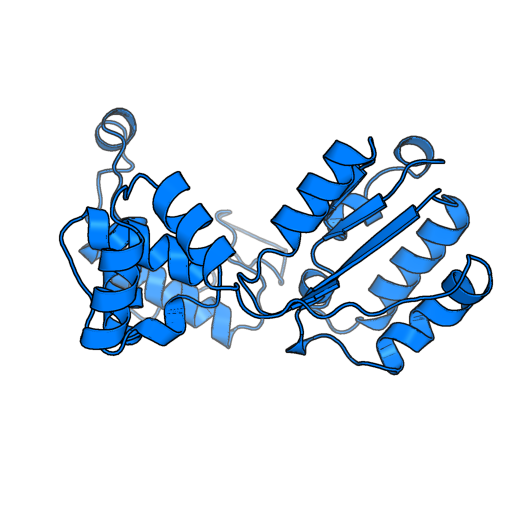 -25.139 -9.883 -13.618 1.00 70.25 234 THR A C 1
ATOM 1800 O O . THR A 1 234 ? -25.075 -11.105 -13.687 1.00 70.25 234 THR A O 1
ATOM 1803 N N . SER A 1 235 ? -24.748 -9.192 -12.551 1.00 61.06 235 SER A N 1
ATOM 1804 C CA . SER A 1 235 ? -24.255 -9.750 -11.300 1.00 61.06 235 SER A CA 1
ATOM 1805 C C . SER A 1 235 ? -25.428 -9.846 -10.321 1.00 61.06 235 SER A C 1
ATOM 1807 O O . SER A 1 235 ? -25.543 -9.017 -9.422 1.00 61.06 235 SER A O 1
ATOM 1809 N N . GLU A 1 236 ? -26.354 -10.784 -10.544 1.00 54.44 236 GLU A N 1
ATOM 1810 C CA . GLU A 1 236 ? -27.505 -10.967 -9.648 1.00 54.44 236 GLU A CA 1
ATOM 1811 C C . GLU A 1 236 ? -27.013 -11.323 -8.237 1.00 54.44 236 GLU A C 1
ATOM 1813 O O . GLU A 1 236 ? -26.336 -12.330 -8.016 1.00 54.44 236 GLU A O 1
ATOM 1818 N N . LEU A 1 237 ? -27.319 -10.446 -7.282 1.00 50.72 237 LEU A N 1
ATOM 1819 C CA . LEU A 1 237 ? -27.169 -10.722 -5.860 1.00 50.72 237 LEU A CA 1
ATOM 1820 C C . LEU A 1 237 ? -28.344 -11.610 -5.431 1.00 50.72 237 LEU A C 1
ATOM 1822 O O . LEU A 1 237 ? -29.459 -11.354 -5.881 1.00 50.72 237 LEU A O 1
ATOM 1826 N N . PRO A 1 238 ? -28.137 -12.629 -4.581 1.00 43.88 238 PRO A N 1
ATOM 1827 C CA . PRO A 1 238 ? -29.256 -13.373 -4.017 1.00 43.88 238 PRO A CA 1
ATOM 1828 C C . PRO A 1 238 ? -30.174 -12.411 -3.252 1.00 43.88 238 PRO A C 1
ATOM 1830 O O . PRO A 1 238 ? -29.683 -11.603 -2.460 1.00 43.88 238 PRO A O 1
ATOM 1833 N N . ASP A 1 239 ? -31.481 -12.497 -3.512 1.00 45.59 239 ASP A N 1
ATOM 1834 C CA . ASP A 1 239 ? -32.497 -11.710 -2.809 1.00 45.59 239 ASP A CA 1
ATOM 1835 C C . ASP A 1 239 ? -32.360 -11.930 -1.291 1.00 45.59 239 ASP A C 1
ATOM 1837 O O . ASP A 1 239 ? -32.331 -13.071 -0.819 1.00 45.59 239 ASP A O 1
ATOM 1841 N N . SER A 1 240 ? -32.207 -10.828 -0.549 1.00 38.88 240 SER A N 1
ATOM 1842 C CA . SER A 1 240 ? -32.051 -10.789 0.913 1.00 38.88 240 SER A CA 1
ATOM 1843 C C . SER A 1 240 ? -33.354 -11.041 1.656 1.00 38.88 240 SER A C 1
ATOM 1845 O O . SER A 1 240 ? -34.349 -10.384 1.268 1.00 38.88 240 SER A O 1
#

Solvent-accessible surface area (backbone atoms only — not comparable to full-atom values): 13619 Å² total; per-residue (Å²): 66,29,26,59,88,52,53,47,62,64,60,54,37,43,50,50,12,62,76,68,73,30,44,62,35,43,47,70,53,57,72,71,49,62,60,86,81,51,53,67,32,32,38,22,35,33,45,54,50,76,68,47,86,52,104,52,51,68,60,50,56,52,52,50,48,54,51,44,70,75,31,55,45,77,40,79,47,52,32,32,38,50,89,68,54,60,58,70,60,55,46,57,74,42,37,76,59,25,68,76,66,85,50,83,80,89,43,72,60,71,65,51,48,72,71,55,39,40,50,52,40,38,74,73,71,37,84,64,29,69,60,50,53,54,50,29,48,78,38,68,42,45,82,34,49,37,31,58,47,48,30,51,52,50,50,57,43,40,74,74,74,43,79,55,71,38,72,68,50,41,52,52,52,50,49,49,55,72,48,45,81,82,52,69,78,44,44,77,57,75,69,47,74,59,52,36,75,67,46,47,60,56,55,49,45,52,50,50,48,39,73,73,65,82,30,84,47,71,28,90,43,86,73,46,92,44,77,49,31,36,14,58,73,79,55,77,67,81,86,129

Sequence (240 aa):
MIGNPGSGKSYLLEGSATQSGGRFLSVRKFLNLPTAALKNTALFIDGLDESRSGRSDNSTIDKIVRKLFELKPSQVRISCRAHDWRGGTDLASFNDYFAQHGGVTALMLGELTETEQLAIIRSNGIAEAESFIQQAEKRGVAEFLGNPQDLTMLVTIVQEGRWPSSRLQLLQLATDVLLTEHNKLHQEKNDGKYTSSELKAYAGGINALRLISDVSGISLENVSADKIFPSFRTSELPDS

Radius of gyration: 21.26 Å; Cα contacts (8 Å, |Δi|>4): 296; chains: 1; bounding box: 56×36×52 Å